Protein AF-A0AA51D9Q7-F1 (afdb_monomer)

pLDDT: mean 92.46, std 6.13, range [59.78, 98.44]

Foldseek 3Di:
DDKDKQAQPNQQDWFFFWQFKFWLKFALDDFQLDHDMFTDPQEIETEFEFEDVVLPGHGQDDPDGQTDRRVVRFDAPDVRGHHSRHIYTYDYDHDHHPLSPDQVSLLVRQQVVLVVSVVVRVVRSPDDPVPDPDDDDDDDDDDPPDDDDDDDDDDDPVRLVFWKWARARFQLGSHPTDTCVVVVVDDDDDDPSSVVSRRTHTRD

Radius of gyration: 17.86 Å; Cα contacts (8 Å, |Δi|>4): 381; chains: 1; bounding box: 38×41×56 Å

Nearest PDB structures (foldseek):
  4zoh-assembly1_A-2  TM=2.742E-01  e=6.465E+00  Sulfurisphaera tokodaii str. 7

Mean predicted aligned error: 4.22 Å

Structure (mmCIF, N/CA/C/O backbone):
data_AF-A0AA51D9Q7-F1
#
_entry.id   AF-A0AA51D9Q7-F1
#
loop_
_atom_site.group_PDB
_atom_site.id
_atom_site.type_symbol
_atom_site.label_atom_id
_atom_site.label_alt_id
_atom_site.label_comp_id
_atom_site.label_asym_id
_atom_site.label_entity_id
_atom_site.label_seq_id
_atom_site.pdbx_PDB_ins_code
_atom_site.Cartn_x
_atom_site.Cartn_y
_atom_site.Cartn_z
_atom_site.occupancy
_atom_site.B_iso_or_equiv
_atom_site.auth_seq_id
_atom_site.auth_comp_id
_atom_site.auth_asym_id
_atom_site.auth_atom_id
_atom_site.pdbx_PDB_model_num
ATOM 1 N N . MET A 1 1 ? 1.172 -4.541 -17.533 1.00 93.69 1 MET A N 1
ATOM 2 C CA . MET A 1 1 ? 1.004 -5.008 -16.142 1.00 93.69 1 MET A CA 1
ATOM 3 C C . MET A 1 1 ? 1.040 -6.527 -16.123 1.00 93.69 1 MET A C 1
ATOM 5 O O . MET A 1 1 ? 0.369 -7.142 -16.946 1.00 93.69 1 MET A O 1
ATOM 9 N N . LYS A 1 2 ? 1.820 -7.124 -15.223 1.00 96.88 2 LYS A N 1
ATOM 10 C CA . LYS A 1 2 ? 1.845 -8.565 -14.948 1.00 96.88 2 LYS A CA 1
ATOM 11 C C . LYS A 1 2 ? 1.493 -8.785 -13.479 1.00 96.88 2 LYS A C 1
ATOM 13 O O . LYS A 1 2 ? 2.057 -8.114 -12.626 1.00 96.88 2 LYS A O 1
ATOM 18 N N . ILE A 1 3 ? 0.606 -9.733 -13.194 1.00 97.75 3 ILE A N 1
ATOM 19 C CA . ILE A 1 3 ? 0.201 -10.070 -11.825 1.00 97.75 3 ILE A CA 1
ATOM 20 C C . ILE A 1 3 ? 0.846 -11.403 -11.438 1.00 97.75 3 ILE A C 1
ATOM 22 O O . ILE A 1 3 ? 0.768 -12.373 -12.195 1.00 97.75 3 ILE A O 1
ATOM 26 N N . ASN A 1 4 ? 1.497 -11.454 -10.279 1.00 97.19 4 ASN A N 1
ATOM 27 C CA . ASN A 1 4 ? 2.104 -12.657 -9.719 1.00 97.19 4 ASN A CA 1
ATOM 28 C C . ASN A 1 4 ? 1.629 -12.865 -8.274 1.00 97.19 4 ASN A C 1
ATOM 30 O O . ASN A 1 4 ? 1.312 -11.914 -7.565 1.00 97.19 4 ASN A O 1
ATOM 34 N N . ILE A 1 5 ? 1.639 -14.117 -7.819 1.00 97.50 5 ILE A N 1
ATOM 35 C CA . ILE A 1 5 ? 1.415 -14.473 -6.416 1.00 97.50 5 ILE A CA 1
ATOM 36 C C . ILE A 1 5 ? 2.732 -15.010 -5.865 1.00 97.50 5 ILE A C 1
ATOM 38 O O . ILE A 1 5 ? 3.232 -16.038 -6.331 1.00 97.50 5 ILE A O 1
ATOM 42 N N . ILE A 1 6 ? 3.303 -14.320 -4.881 1.00 97.38 6 ILE A N 1
ATOM 43 C CA . ILE A 1 6 ? 4.545 -14.734 -4.227 1.00 97.38 6 ILE A CA 1
ATOM 44 C C . ILE A 1 6 ? 4.179 -15.325 -2.869 1.00 97.38 6 ILE A C 1
ATOM 46 O O . ILE A 1 6 ? 3.783 -14.617 -1.946 1.00 97.38 6 ILE A O 1
ATOM 50 N N . ASN A 1 7 ? 4.311 -16.644 -2.752 1.00 97.50 7 ASN A N 1
ATOM 51 C CA . ASN A 1 7 ? 4.044 -17.344 -1.500 1.00 97.50 7 ASN A CA 1
ATOM 52 C C . ASN A 1 7 ? 5.120 -17.043 -0.437 1.00 97.50 7 ASN A C 1
ATOM 54 O O . ASN A 1 7 ? 6.274 -16.764 -0.795 1.00 97.50 7 ASN A O 1
ATOM 58 N N . PRO A 1 8 ? 4.792 -17.187 0.861 1.00 96.38 8 PRO A N 1
ATOM 59 C CA . PRO A 1 8 ? 5.759 -17.069 1.947 1.00 96.38 8 PRO A CA 1
ATOM 60 C C . PRO A 1 8 ? 7.034 -17.885 1.686 1.00 96.38 8 PRO A C 1
ATOM 62 O O . PRO A 1 8 ? 6.989 -19.042 1.260 1.00 96.38 8 PRO A O 1
ATOM 65 N N . GLY A 1 9 ? 8.196 -17.263 1.899 1.00 93.19 9 GLY A N 1
ATOM 66 C CA . GLY A 1 9 ? 9.509 -17.880 1.667 1.00 93.19 9 GLY A CA 1
ATOM 67 C C . GLY A 1 9 ? 9.923 -18.051 0.195 1.00 93.19 9 GLY A C 1
ATOM 68 O O . GLY A 1 9 ? 10.974 -18.636 -0.071 1.00 93.19 9 GLY A O 1
ATOM 69 N N . LYS A 1 10 ? 9.144 -17.559 -0.781 1.00 94.56 10 LYS A N 1
ATOM 70 C CA . LYS A 1 10 ? 9.482 -17.577 -2.223 1.00 94.56 10 LYS A CA 1
ATOM 71 C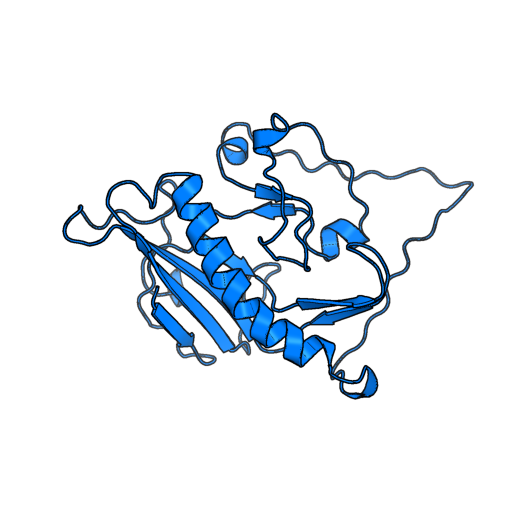 C . LYS A 1 10 ? 9.960 -16.219 -2.751 1.00 94.56 10 LYS A C 1
ATOM 73 O O . LYS A 1 10 ? 9.695 -15.852 -3.886 1.00 94.56 10 LYS A O 1
ATOM 78 N N . ASP A 1 11 ? 10.712 -15.491 -1.938 1.00 89.88 11 ASP A N 1
ATOM 79 C CA . ASP A 1 11 ? 11.197 -14.121 -2.182 1.00 89.88 11 ASP A CA 1
ATOM 80 C C . ASP A 1 11 ? 12.599 -14.022 -2.794 1.00 89.88 11 ASP A C 1
ATOM 82 O O . ASP A 1 11 ? 13.134 -12.933 -2.992 1.00 89.88 11 ASP A O 1
ATOM 86 N N . SER A 1 12 ? 13.209 -15.154 -3.136 1.00 94.44 12 SER A N 1
ATOM 87 C CA . SER A 1 12 ? 14.464 -15.189 -3.894 1.00 94.44 12 SER A CA 1
ATOM 88 C C . SER A 1 12 ? 14.229 -14.986 -5.399 1.00 94.44 12 SER A C 1
ATOM 90 O O . SER A 1 12 ? 14.880 -15.635 -6.217 1.00 94.44 12 SER A O 1
ATOM 92 N N . ILE A 1 13 ? 13.286 -14.114 -5.760 1.00 94.62 13 ILE A N 1
ATOM 93 C CA . ILE A 1 13 ? 12.943 -13.754 -7.138 1.00 94.62 13 ILE A CA 1
ATOM 94 C C . ILE A 1 13 ? 13.435 -12.345 -7.448 1.00 94.62 13 ILE A C 1
ATOM 96 O O . ILE A 1 13 ? 13.544 -11.518 -6.544 1.00 94.62 13 ILE A O 1
ATOM 100 N N . PHE A 1 14 ? 13.717 -12.082 -8.721 1.00 95.62 14 PHE A N 1
ATOM 101 C CA . PHE A 1 14 ? 13.990 -10.725 -9.176 1.00 95.62 14 PHE A CA 1
ATOM 102 C C . PHE A 1 14 ? 12.693 -9.912 -9.216 1.00 95.62 14 PHE A C 1
ATOM 104 O O . PHE A 1 14 ? 11.690 -10.383 -9.756 1.00 95.62 14 PHE A O 1
ATOM 111 N N . THR A 1 15 ? 12.744 -8.694 -8.694 1.00 95.75 15 THR A N 1
ATOM 112 C CA . THR A 1 15 ? 11.696 -7.680 -8.797 1.00 95.75 15 THR A CA 1
ATOM 113 C C . THR A 1 15 ? 12.289 -6.401 -9.371 1.00 95.75 15 THR A C 1
ATOM 115 O O . THR A 1 15 ? 13.440 -6.071 -9.082 1.00 95.75 15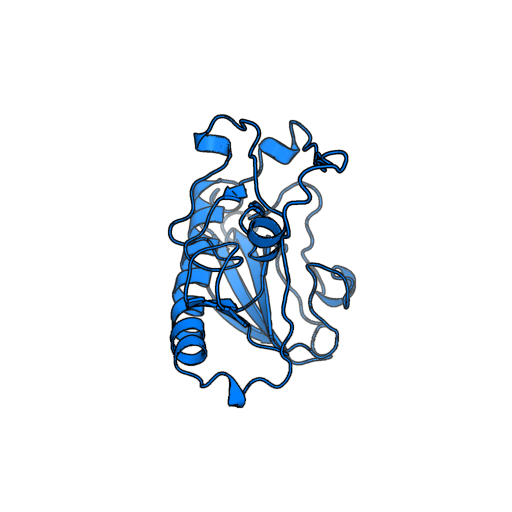 THR A O 1
ATOM 118 N N . ASN A 1 16 ? 11.501 -5.684 -10.176 1.00 95.62 16 ASN A N 1
ATOM 119 C CA . ASN A 1 16 ? 11.816 -4.296 -10.511 1.00 95.62 16 ASN A CA 1
ATOM 120 C C . ASN A 1 16 ? 11.750 -3.431 -9.245 1.00 95.62 16 ASN A C 1
ATOM 122 O O . ASN A 1 16 ? 11.323 -3.904 -8.185 1.00 95.62 16 ASN A O 1
ATOM 126 N N . ALA A 1 17 ? 12.156 -2.172 -9.359 1.00 93.62 17 ALA A N 1
ATOM 127 C CA . ALA A 1 17 ? 12.093 -1.244 -8.244 1.00 93.62 17 ALA A CA 1
ATOM 128 C C . ALA A 1 17 ? 10.685 -1.174 -7.644 1.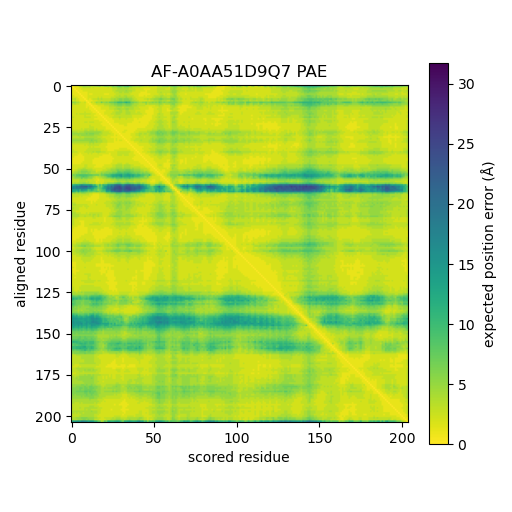00 93.62 17 ALA A C 1
ATOM 130 O O . ALA A 1 17 ? 9.674 -1.114 -8.354 1.00 93.62 17 ALA A O 1
ATOM 131 N N . ASN A 1 18 ? 10.650 -1.235 -6.316 1.00 92.94 18 ASN A N 1
ATOM 132 C CA . ASN A 1 18 ? 9.441 -1.162 -5.525 1.00 92.94 18 ASN A CA 1
ATOM 133 C C . ASN A 1 18 ? 8.828 0.233 -5.615 1.00 92.94 18 ASN A C 1
ATOM 135 O O . ASN A 1 18 ? 9.511 1.232 -5.398 1.00 92.94 18 ASN A O 1
ATOM 139 N N . LEU A 1 19 ? 7.530 0.262 -5.876 1.00 93.12 19 LEU A N 1
ATOM 140 C CA . LEU A 1 19 ? 6.706 1.457 -5.842 1.00 93.12 19 LEU A CA 1
ATOM 141 C C . LEU A 1 19 ? 5.977 1.565 -4.506 1.00 93.12 19 LEU A C 1
ATOM 143 O O . LEU A 1 19 ? 6.067 2.594 -3.850 1.00 93.12 19 LEU A O 1
ATOM 147 N N . ASP A 1 20 ? 5.310 0.489 -4.079 1.00 94.00 20 ASP A N 1
ATOM 148 C CA . ASP A 1 20 ? 4.468 0.520 -2.884 1.00 94.00 20 ASP A CA 1
ATOM 149 C C . ASP A 1 20 ? 4.213 -0.877 -2.291 1.00 94.00 20 ASP A C 1
ATOM 151 O O . ASP A 1 20 ? 4.245 -1.891 -2.998 1.00 94.00 20 ASP A O 1
ATOM 155 N N . PHE A 1 21 ? 3.933 -0.893 -0.985 1.00 95.44 21 PHE A N 1
ATOM 156 C CA . PHE A 1 21 ? 3.264 -1.980 -0.284 1.00 95.44 21 PHE A CA 1
ATOM 157 C C . PHE A 1 21 ? 1.993 -1.466 0.396 1.00 95.44 21 PHE A C 1
ATOM 159 O O . PHE A 1 21 ? 2.059 -0.659 1.326 1.00 95.44 21 PHE A O 1
ATOM 166 N N . SER A 1 22 ? 0.850 -2.038 0.033 1.00 95.88 22 SER A N 1
ATOM 167 C CA . SER A 1 22 ? -0.457 -1.608 0.536 1.00 95.88 22 SER A CA 1
ATOM 168 C C . SER A 1 22 ? -1.302 -2.775 1.063 1.00 95.88 22 SER A C 1
ATOM 170 O O . SER A 1 22 ? -1.126 -3.934 0.665 1.00 95.88 22 SER A O 1
ATOM 172 N N . PRO A 1 23 ? -2.220 -2.510 2.010 1.00 96.06 23 PRO A N 1
ATOM 173 C CA . PRO A 1 23 ? -3.166 -3.512 2.475 1.00 96.06 23 PRO A CA 1
ATOM 174 C C . PRO A 1 23 ? -4.307 -3.700 1.468 1.00 96.06 23 PRO A C 1
ATOM 176 O O . PRO A 1 23 ? -4.668 -2.790 0.726 1.00 96.06 23 PRO A O 1
ATOM 179 N N . VAL A 1 24 ? -4.975 -4.852 1.534 1.00 97.50 24 VAL A N 1
ATOM 180 C CA . VAL A 1 24 ? -6.311 -5.012 0.942 1.00 97.50 24 VAL A CA 1
ATOM 181 C C . VAL A 1 24 ? -7.346 -4.738 2.027 1.00 97.50 24 VAL A C 1
ATOM 183 O O . VAL A 1 24 ? -7.616 -5.594 2.872 1.00 97.50 24 VAL A O 1
ATOM 186 N N . ALA A 1 25 ? -7.904 -3.530 2.037 1.00 97.38 25 ALA A N 1
ATOM 187 C CA . ALA A 1 25 ? -8.865 -3.091 3.045 1.00 97.38 25 ALA A CA 1
ATOM 188 C C . ALA A 1 25 ? -10.016 -2.289 2.431 1.00 97.38 25 ALA A C 1
ATOM 190 O O . ALA A 1 25 ? -9.822 -1.612 1.428 1.00 97.38 25 ALA A O 1
ATOM 191 N N . VAL A 1 26 ? -11.205 -2.378 3.033 1.00 98.12 26 VAL A N 1
ATOM 192 C CA . VAL A 1 26 ? -12.447 -1.774 2.529 1.00 98.12 26 VAL A CA 1
ATOM 193 C C . VAL A 1 26 ? -13.331 -1.262 3.668 1.00 98.12 26 VAL A C 1
ATOM 195 O O . VAL A 1 26 ? -13.468 -1.918 4.708 1.00 98.12 26 VAL A O 1
ATOM 198 N N . LYS A 1 27 ? -13.974 -0.110 3.479 1.00 97.56 27 LYS A N 1
ATOM 199 C CA . LYS A 1 27 ? -15.029 0.407 4.352 1.00 97.56 27 LYS A CA 1
ATOM 200 C C . LYS A 1 27 ? -16.320 -0.365 4.117 1.00 97.56 27 LYS A C 1
ATOM 202 O O . LYS A 1 27 ? -16.882 -0.387 3.020 1.00 97.56 27 LYS A O 1
ATOM 207 N N . VAL A 1 28 ? -16.830 -0.958 5.190 1.00 97.00 28 VAL A N 1
ATOM 208 C CA . VAL A 1 28 ? -18.149 -1.607 5.219 1.00 97.00 28 VAL A CA 1
ATOM 209 C C . VAL A 1 28 ? -19.221 -0.618 5.660 1.00 97.00 28 VAL A C 1
ATOM 211 O O . VAL A 1 28 ? -20.337 -0.637 5.148 1.00 97.00 28 VAL A O 1
ATOM 214 N N . SER A 1 29 ? -18.869 0.281 6.578 1.00 96.12 29 SER A N 1
ATOM 215 C CA . SER A 1 29 ? -19.722 1.367 7.053 1.00 96.12 29 SER A CA 1
ATOM 216 C C . SER A 1 29 ? -18.881 2.600 7.389 1.00 96.12 29 SER A C 1
ATOM 218 O O . SER A 1 29 ? -17.698 2.485 7.718 1.00 96.12 29 SER A O 1
ATOM 220 N N . GLY A 1 30 ? -19.503 3.780 7.330 1.00 95.69 30 GLY A N 1
ATOM 221 C CA . GLY A 1 30 ? -18.829 5.056 7.580 1.00 95.69 30 GLY A CA 1
ATOM 222 C C . GLY A 1 30 ? -17.894 5.484 6.446 1.00 95.69 30 GLY A C 1
ATOM 223 O O . GLY A 1 30 ? -17.964 4.972 5.329 1.00 95.69 30 GLY A O 1
ATOM 224 N N . CYS A 1 31 ? -17.026 6.446 6.748 1.00 95.69 31 CYS A N 1
ATOM 225 C CA . CYS A 1 31 ? -15.998 6.965 5.848 1.00 95.69 31 CYS A CA 1
ATOM 226 C C . CYS A 1 31 ? -14.592 6.769 6.443 1.00 95.69 31 CYS A C 1
ATOM 228 O O . CYS A 1 31 ? -14.441 6.200 7.526 1.00 95.69 31 CYS A O 1
ATOM 230 N N . LEU A 1 32 ? -13.541 7.203 5.740 1.00 96.69 32 LEU A N 1
ATOM 231 C CA . LEU A 1 32 ? -12.179 7.119 6.275 1.00 96.69 32 LEU A CA 1
ATOM 232 C C . LEU A 1 32 ? -12.080 7.836 7.632 1.00 96.69 32 LEU A C 1
ATOM 234 O O . LEU A 1 32 ? -12.356 9.032 7.749 1.00 96.69 32 LEU A O 1
ATOM 238 N N . GLY A 1 33 ? -11.642 7.096 8.647 1.00 95.62 33 GLY A N 1
ATOM 239 C CA . GLY A 1 33 ? -11.499 7.554 10.025 1.00 95.62 33 GLY A CA 1
ATOM 240 C C . GLY A 1 33 ? -12.642 7.203 10.975 1.00 95.62 33 GLY A C 1
ATOM 241 O O . GLY A 1 33 ? -12.502 7.442 12.174 1.00 95.62 33 GLY A O 1
ATOM 242 N N . GLU A 1 34 ? -13.731 6.608 10.495 1.00 95.38 34 GLU A N 1
ATOM 243 C CA . GLU A 1 34 ? -14.860 6.191 11.335 1.00 95.38 34 GLU A CA 1
ATOM 244 C C . GLU A 1 34 ? -15.541 4.920 10.810 1.00 95.38 34 GLU A C 1
ATOM 246 O O . GLU A 1 34 ? -15.288 4.475 9.696 1.00 95.38 34 GLU A O 1
ATOM 251 N N . GLY A 1 35 ? -16.423 4.313 11.603 1.00 95.25 35 GLY A N 1
ATOM 252 C CA . GLY A 1 35 ? -17.159 3.115 11.191 1.00 95.25 35 GLY A CA 1
ATOM 253 C C . GLY A 1 35 ? -16.295 1.853 11.129 1.00 95.25 35 GLY A C 1
ATOM 254 O O . GLY A 1 35 ? -15.328 1.705 11.880 1.00 95.25 35 GLY A O 1
ATOM 255 N N . THR A 1 36 ? -16.666 0.919 10.253 1.00 95.81 36 THR A N 1
ATOM 256 C CA . THR A 1 36 ? -16.071 -0.423 10.192 1.00 95.81 36 THR A CA 1
ATOM 257 C C . THR A 1 36 ? -15.253 -0.611 8.920 1.00 95.81 36 THR A C 1
ATOM 259 O O . THR A 1 36 ? -15.749 -0.414 7.809 1.00 95.81 36 THR A O 1
ATOM 262 N N . THR A 1 37 ? -14.005 -1.045 9.091 1.00 97.00 37 THR A N 1
ATOM 263 C CA . THR A 1 37 ? -13.097 -1.438 8.007 1.00 97.00 37 THR A CA 1
ATOM 264 C C . THR A 1 37 ? -12.874 -2.946 8.071 1.00 97.00 37 THR A C 1
ATOM 266 O O . THR A 1 37 ? -12.478 -3.461 9.117 1.00 97.00 37 THR A O 1
ATOM 269 N N . HIS A 1 38 ? -13.091 -3.654 6.966 1.00 97.00 38 HIS A N 1
ATOM 270 C CA . HIS A 1 38 ? -12.594 -5.020 6.807 1.00 97.00 38 HIS A CA 1
ATOM 271 C C . HIS A 1 38 ? -11.221 -4.970 6.139 1.00 97.00 38 HIS A C 1
ATOM 273 O O . HIS A 1 38 ? -11.023 -4.213 5.193 1.00 97.00 38 HIS A O 1
ATOM 279 N N . ALA A 1 39 ? -10.279 -5.780 6.615 1.00 95.56 39 ALA A N 1
ATOM 280 C CA . ALA A 1 39 ? -8.949 -5.907 6.026 1.00 95.56 39 ALA A CA 1
ATOM 281 C C . ALA A 1 39 ? -8.607 -7.387 5.844 1.00 95.56 39 ALA A C 1
ATOM 283 O O . ALA A 1 39 ? -8.747 -8.181 6.780 1.00 95.56 39 ALA A O 1
ATOM 284 N N . ALA A 1 40 ? -8.164 -7.761 4.646 1.00 95.19 40 ALA A N 1
ATOM 285 C CA . ALA A 1 40 ? -7.712 -9.116 4.377 1.00 95.19 40 ALA A CA 1
ATOM 286 C C . ALA A 1 40 ? -6.389 -9.360 5.119 1.00 95.19 40 ALA A C 1
ATOM 288 O O . ALA A 1 40 ? -5.434 -8.601 4.984 1.00 95.19 40 ALA A O 1
ATOM 289 N N . SER A 1 41 ? -6.348 -10.411 5.938 1.00 92.88 41 SER A N 1
ATOM 290 C CA . SER A 1 41 ? -5.145 -10.817 6.674 1.00 92.88 41 SER A CA 1
ATOM 291 C C . SER A 1 41 ? -4.362 -11.872 5.891 1.00 92.88 41 SER A C 1
ATOM 293 O O . SER A 1 41 ? -4.966 -12.675 5.182 1.00 92.88 41 SER A O 1
ATOM 295 N N . GLY A 1 42 ? -3.035 -11.914 6.051 1.00 95.00 42 GLY A N 1
ATOM 296 C CA . GLY A 1 42 ? -2.177 -12.895 5.372 1.00 95.00 42 GLY A CA 1
ATOM 297 C C . GLY A 1 42 ? -1.891 -12.573 3.902 1.00 95.00 42 GLY A C 1
ATOM 298 O O . GLY A 1 42 ? -1.376 -13.428 3.179 1.00 95.00 42 GLY A O 1
ATOM 299 N N . ILE A 1 43 ? -2.246 -11.370 3.446 1.00 96.88 43 ILE A N 1
ATOM 300 C CA . ILE A 1 43 ? -1.995 -10.879 2.094 1.00 96.88 43 ILE A CA 1
ATOM 301 C C . ILE A 1 43 ? -1.532 -9.424 2.143 1.00 96.88 43 ILE A C 1
ATOM 303 O O . ILE A 1 43 ? -2.131 -8.601 2.831 1.00 96.88 43 ILE A O 1
ATOM 307 N N . THR A 1 44 ? -0.494 -9.113 1.374 1.00 97.69 44 THR A N 1
ATOM 308 C CA . THR A 1 44 ? -0.011 -7.745 1.160 1.00 97.69 44 THR A CA 1
ATOM 309 C C . THR A 1 44 ? 0.115 -7.488 -0.341 1.00 97.69 44 THR A C 1
ATOM 311 O O . THR A 1 44 ? 0.575 -8.352 -1.090 1.00 97.69 44 THR A O 1
ATOM 314 N N . VAL A 1 45 ? -0.304 -6.314 -0.802 1.00 98.06 45 VAL A N 1
ATOM 315 C CA . VAL A 1 45 ? -0.120 -5.880 -2.190 1.00 98.06 45 VAL A CA 1
ATOM 316 C C . VAL A 1 45 ? 1.290 -5.325 -2.350 1.00 98.06 45 VAL A C 1
ATOM 318 O O . VAL A 1 45 ? 1.787 -4.647 -1.458 1.00 98.06 45 VAL A O 1
ATOM 321 N N . MET A 1 46 ? 1.934 -5.612 -3.479 1.00 97.50 46 MET A N 1
ATOM 322 C CA . MET A 1 46 ? 3.219 -5.020 -3.853 1.00 97.50 46 MET A CA 1
ATOM 323 C C . MET A 1 46 ? 3.158 -4.513 -5.283 1.00 97.50 46 MET A C 1
ATOM 325 O O . MET A 1 46 ? 2.795 -5.270 -6.188 1.00 97.50 46 MET A O 1
ATOM 329 N N . LEU A 1 47 ? 3.566 -3.268 -5.495 1.00 97.00 47 LEU A N 1
ATOM 330 C CA . LEU A 1 47 ? 3.722 -2.688 -6.822 1.00 97.00 47 LEU A CA 1
ATOM 331 C C . LEU A 1 47 ? 5.208 -2.533 -7.124 1.00 97.00 47 LEU A C 1
ATOM 333 O O . LEU A 1 47 ? 5.967 -2.015 -6.309 1.00 97.00 47 LEU A O 1
ATOM 337 N N . THR A 1 48 ? 5.622 -2.951 -8.313 1.00 96.31 48 THR A N 1
ATOM 338 C CA . THR A 1 48 ? 6.968 -2.692 -8.836 1.00 96.31 48 THR A CA 1
ATOM 339 C C . THR A 1 48 ? 6.884 -2.185 -10.260 1.00 96.31 48 THR A C 1
ATOM 341 O O . THR A 1 48 ? 5.891 -2.434 -10.948 1.00 96.31 48 THR A O 1
ATOM 344 N N . GLY A 1 49 ? 7.936 -1.541 -10.758 1.00 95.19 49 GLY A N 1
ATOM 345 C CA . GLY A 1 49 ? 7.989 -1.300 -12.191 1.00 95.19 49 GLY A CA 1
ATOM 346 C C . GLY A 1 49 ? 9.254 -0.672 -12.746 1.00 95.19 49 GLY A C 1
ATOM 347 O O . GLY A 1 49 ? 10.124 -0.184 -12.028 1.00 95.19 49 GLY A O 1
ATOM 348 N N . ALA A 1 50 ? 9.339 -0.728 -14.071 1.00 95.31 50 ALA A N 1
ATOM 349 C CA . ALA A 1 50 ? 10.439 -0.211 -14.873 1.00 95.31 50 ALA A CA 1
ATOM 350 C C . ALA A 1 50 ? 9.958 0.132 -16.290 1.00 95.31 50 ALA A C 1
ATOM 352 O O . ALA A 1 50 ? 8.937 -0.377 -16.747 1.00 95.31 50 ALA A O 1
ATOM 353 N N . GLU A 1 51 ? 10.687 0.973 -17.014 1.00 94.38 51 GLU A N 1
ATOM 354 C CA . GLU A 1 51 ? 10.469 1.178 -18.448 1.00 94.38 51 GLU A CA 1
ATOM 355 C C . GLU A 1 51 ? 10.826 -0.093 -19.233 1.00 94.38 51 GLU A C 1
ATOM 357 O O . GLU A 1 51 ? 11.638 -0.919 -18.798 1.00 94.38 51 GLU A O 1
ATOM 362 N N . ALA A 1 52 ? 10.223 -0.273 -20.409 1.00 92.88 52 ALA A N 1
ATOM 363 C CA . ALA A 1 52 ? 10.577 -1.389 -21.278 1.00 92.88 52 ALA A CA 1
ATOM 364 C C . ALA A 1 52 ? 12.076 -1.355 -21.635 1.00 92.88 52 ALA A C 1
ATOM 366 O O . ALA A 1 52 ? 12.682 -0.296 -21.806 1.00 92.88 52 ALA A O 1
ATOM 367 N N . LYS A 1 53 ? 12.693 -2.536 -21.771 1.00 90.31 53 LYS A N 1
ATOM 368 C CA . LYS A 1 53 ? 14.141 -2.659 -22.027 1.00 90.31 53 LYS A CA 1
ATOM 369 C C . LYS A 1 53 ? 14.587 -1.986 -23.324 1.00 90.31 53 LYS A C 1
ATOM 371 O O . LYS A 1 53 ? 15.708 -1.497 -23.395 1.00 90.31 53 LYS A O 1
ATOM 376 N N . GLU A 1 54 ? 13.714 -1.952 -24.325 1.00 90.19 54 GLU A N 1
ATOM 377 C CA . GLU A 1 54 ? 13.946 -1.251 -25.592 1.00 90.19 54 GLU A CA 1
ATOM 378 C C . GLU A 1 54 ? 14.081 0.272 -25.429 1.00 90.19 54 GLU A C 1
ATOM 380 O O . GLU A 1 54 ? 14.742 0.906 -26.244 1.00 90.19 54 GLU A O 1
ATOM 385 N N . PHE A 1 55 ? 13.570 0.830 -24.328 1.00 85.69 55 PHE A N 1
ATOM 386 C CA . PHE A 1 55 ? 13.716 2.235 -23.933 1.00 85.69 55 PHE A CA 1
ATOM 387 C C . PHE A 1 55 ? 14.765 2.436 -22.822 1.00 85.69 55 PHE A C 1
ATOM 389 O O . PHE A 1 55 ? 14.761 3.440 -22.116 1.00 85.69 55 PHE A O 1
ATOM 396 N N . GLY A 1 56 ? 15.673 1.472 -22.629 1.00 84.38 56 GLY A N 1
ATOM 397 C CA . GLY A 1 56 ? 16.776 1.565 -21.664 1.00 84.38 56 GLY A CA 1
ATOM 398 C C . GLY A 1 56 ? 16.513 0.925 -20.298 1.00 84.38 56 GLY A C 1
ATOM 399 O O . GLY A 1 56 ? 17.447 0.804 -19.510 1.00 84.38 56 GLY A O 1
ATOM 400 N N . GLY A 1 57 ? 15.293 0.448 -20.018 1.00 89.56 57 GLY A N 1
ATOM 401 C CA . GLY A 1 57 ? 15.011 -0.336 -18.807 1.00 89.56 57 GLY A CA 1
ATOM 402 C C . GLY A 1 57 ? 15.097 0.450 -17.494 1.00 89.56 57 GLY A C 1
ATOM 403 O O . GLY A 1 57 ? 15.382 -0.142 -16.449 1.00 89.56 57 GLY A O 1
ATOM 404 N N . PHE A 1 58 ? 14.895 1.771 -17.547 1.00 91.06 58 PHE A N 1
ATOM 405 C CA . PHE A 1 58 ? 14.961 2.647 -16.378 1.00 91.06 58 PHE A CA 1
ATOM 406 C C . PHE A 1 58 ? 13.985 2.190 -15.295 1.00 91.06 58 PHE A C 1
ATOM 408 O O . PHE A 1 58 ? 12.799 2.007 -15.556 1.00 91.06 58 PHE A O 1
ATOM 415 N N . GLN A 1 59 ? 14.482 2.005 -14.077 1.00 92.81 59 GLN A N 1
ATOM 416 C CA . GLN A 1 59 ? 13.652 1.611 -12.945 1.00 92.81 59 GLN A CA 1
ATOM 417 C C . GLN A 1 59 ? 12.763 2.772 -12.494 1.00 92.81 59 GLN A C 1
ATOM 419 O O . GLN A 1 59 ? 13.169 3.938 -12.559 1.00 92.81 59 GLN A O 1
ATOM 424 N N . ALA A 1 60 ? 11.548 2.454 -12.049 1.00 87.25 60 ALA A N 1
ATOM 425 C CA . ALA A 1 60 ? 10.699 3.444 -11.407 1.00 87.25 60 ALA A CA 1
ATOM 426 C C . ALA A 1 60 ? 11.311 3.818 -10.044 1.00 87.25 60 ALA A C 1
ATOM 428 O O . ALA A 1 60 ? 11.788 2.944 -9.333 1.00 87.25 60 ALA A O 1
ATOM 429 N N . SER A 1 61 ? 11.331 5.107 -9.702 1.00 71.19 61 SER A N 1
ATOM 430 C CA . SER A 1 61 ? 12.048 5.674 -8.539 1.00 71.19 61 SER A CA 1
ATOM 431 C C . SER A 1 61 ? 13.579 5.754 -8.709 1.00 71.19 61 SER A C 1
ATOM 433 O O . SER A 1 61 ? 14.333 4.803 -8.532 1.00 71.19 61 SER A O 1
ATOM 435 N N . ASN A 1 62 ? 14.059 6.960 -9.037 1.00 59.78 62 ASN A N 1
ATOM 436 C CA . ASN A 1 62 ? 15.428 7.212 -9.514 1.00 59.78 62 ASN A CA 1
ATOM 437 C C . ASN A 1 62 ? 16.466 7.474 -8.394 1.00 59.78 62 ASN A C 1
ATOM 439 O O . ASN A 1 62 ? 17.655 7.619 -8.671 1.00 59.78 62 ASN A O 1
ATOM 443 N N . ILE A 1 63 ? 16.045 7.569 -7.124 1.00 62.34 63 ILE A N 1
ATOM 444 C CA . ILE A 1 63 ? 16.932 7.815 -5.972 1.00 62.34 63 ILE A CA 1
ATOM 445 C C . ILE A 1 63 ? 16.746 6.678 -4.961 1.00 62.34 63 ILE A C 1
ATOM 447 O O . ILE A 1 63 ? 15.832 6.716 -4.146 1.00 62.34 63 ILE A O 1
ATOM 451 N N . GLY A 1 64 ? 17.625 5.672 -5.010 1.00 62.56 64 GLY A N 1
ATOM 452 C CA . GLY A 1 64 ? 17.553 4.500 -4.124 1.00 62.56 64 GLY A CA 1
ATOM 453 C C . GLY A 1 64 ? 16.771 3.326 -4.715 1.00 62.56 64 GLY A C 1
ATOM 454 O O . GLY A 1 64 ? 15.976 2.705 -4.013 1.00 62.56 64 GLY A O 1
ATOM 455 N N . SER A 1 65 ? 16.998 3.044 -6.001 1.00 73.12 65 SER A N 1
ATOM 456 C CA . SER A 1 65 ? 16.362 1.940 -6.718 1.00 73.12 65 SER A CA 1
ATOM 457 C C . SER A 1 65 ? 16.543 0.607 -5.973 1.00 73.12 65 SER A C 1
ATOM 459 O O . SER A 1 65 ? 17.603 0.323 -5.408 1.00 73.12 65 SER A O 1
ATOM 461 N N . SER A 1 66 ? 15.459 -0.163 -5.904 1.00 89.06 66 SER A N 1
ATOM 462 C CA . SER A 1 66 ? 15.330 -1.391 -5.104 1.00 89.06 66 SER A CA 1
ATOM 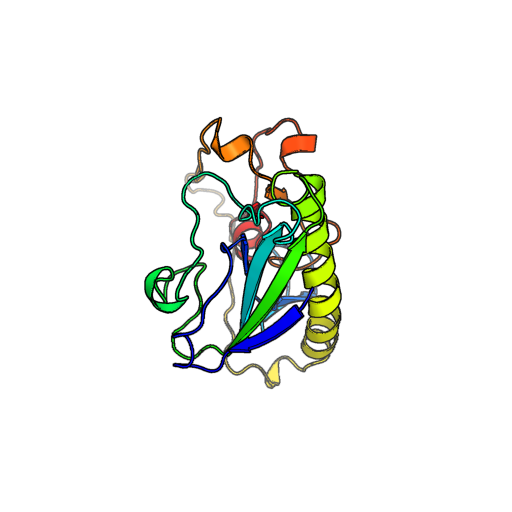463 C C . SER A 1 66 ? 15.153 -2.640 -5.969 1.00 89.06 66 SER A C 1
ATOM 465 O O . SER A 1 66 ? 14.687 -3.679 -5.494 1.00 89.06 66 SER A O 1
ATOM 467 N N . GLU A 1 67 ? 15.508 -2.544 -7.250 1.00 93.00 67 GLU A N 1
ATOM 468 C CA . GLU A 1 67 ? 15.499 -3.673 -8.163 1.00 93.00 67 GLU A CA 1
ATOM 469 C C . GLU A 1 67 ? 16.566 -4.693 -7.777 1.00 93.00 67 GLU A C 1
ATOM 471 O O . GLU A 1 67 ? 17.694 -4.363 -7.411 1.00 93.00 67 GLU A O 1
ATOM 476 N N . GLY A 1 68 ? 16.216 -5.966 -7.888 1.00 94.12 68 GLY A N 1
ATOM 477 C CA . GLY A 1 68 ? 17.079 -7.039 -7.426 1.00 94.12 68 GLY A CA 1
ATOM 478 C C . GLY A 1 68 ? 16.275 -8.162 -6.814 1.00 94.12 68 GLY A C 1
ATOM 479 O O . GLY A 1 68 ? 15.101 -8.356 -7.123 1.00 94.12 68 GL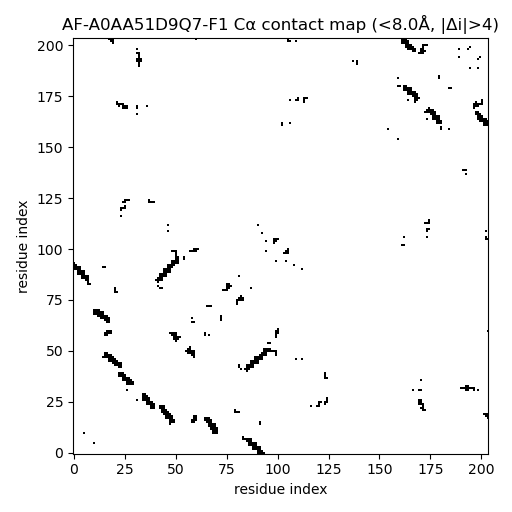Y A O 1
ATOM 480 N N . LYS A 1 69 ? 16.918 -8.961 -5.963 1.00 95.94 69 LYS A N 1
ATOM 481 C CA . LYS A 1 69 ? 16.210 -10.030 -5.259 1.00 95.94 69 LYS A CA 1
ATOM 482 C C . LYS A 1 69 ? 15.370 -9.419 -4.150 1.00 95.94 69 LYS A C 1
ATOM 484 O O . LYS A 1 69 ? 15.925 -8.801 -3.248 1.00 95.94 69 LYS A O 1
ATOM 489 N N . LEU A 1 70 ? 14.064 -9.671 -4.163 1.00 95.12 70 LEU A N 1
ATOM 490 C CA . LEU A 1 70 ? 13.121 -9.083 -3.206 1.00 95.12 70 LEU A CA 1
ATOM 491 C C . LEU A 1 70 ? 13.585 -9.217 -1.743 1.00 95.12 70 LEU A C 1
ATOM 493 O O . LEU A 1 70 ? 13.563 -8.251 -0.983 1.00 95.12 70 LEU A O 1
ATOM 497 N N . LYS A 1 71 ? 14.071 -10.402 -1.360 1.00 94.44 71 LYS A N 1
ATOM 498 C CA . LYS A 1 71 ? 14.575 -10.671 -0.002 1.00 94.44 71 LYS A CA 1
ATOM 499 C C . LYS A 1 71 ? 15.770 -9.818 0.440 1.00 94.44 71 LYS A C 1
ATOM 501 O O . LYS A 1 71 ? 15.993 -9.689 1.639 1.00 94.44 71 LYS A O 1
ATOM 506 N N . ASP A 1 72 ? 16.552 -9.300 -0.505 1.00 94.06 72 ASP A N 1
ATOM 507 C CA . ASP A 1 72 ? 17.765 -8.533 -0.220 1.00 94.06 72 ASP A CA 1
ATOM 508 C C . ASP A 1 72 ? 17.426 -7.040 -0.023 1.00 94.06 72 ASP A C 1
ATOM 510 O O . ASP A 1 72 ? 18.190 -6.315 0.612 1.00 94.06 72 ASP A O 1
ATOM 514 N N . HIS A 1 73 ? 16.259 -6.593 -0.509 1.00 91.81 73 HIS A N 1
ATOM 515 C CA . HIS A 1 73 ? 15.831 -5.189 -0.483 1.00 91.81 73 HIS A CA 1
ATOM 516 C C . HIS A 1 73 ? 14.663 -4.897 0.469 1.00 91.81 73 HIS A C 1
ATOM 518 O O . HIS A 1 73 ? 14.449 -3.739 0.823 1.00 91.81 73 HIS A O 1
ATOM 524 N N . VAL A 1 74 ? 13.921 -5.913 0.928 1.00 91.38 74 VAL A N 1
ATOM 525 C CA . VAL A 1 74 ? 12.744 -5.721 1.791 1.00 91.38 74 VAL A CA 1
ATOM 526 C C . VAL A 1 74 ? 12.945 -6.342 3.167 1.00 91.38 74 VAL A C 1
ATOM 528 O O . VAL A 1 74 ? 13.054 -7.558 3.327 1.00 91.38 74 VAL A O 1
ATOM 531 N N . VAL A 1 75 ? 12.905 -5.494 4.197 1.00 93.12 75 VAL A N 1
ATOM 532 C CA . VAL A 1 75 ? 12.872 -5.931 5.597 1.00 93.12 75 VAL A CA 1
ATOM 533 C C . VAL A 1 75 ? 11.425 -6.190 6.011 1.00 93.12 75 VAL A C 1
ATOM 535 O O . VAL A 1 75 ? 10.634 -5.261 6.167 1.00 93.12 75 VAL A O 1
ATOM 538 N N . ARG A 1 76 ? 11.081 -7.461 6.215 1.00 93.81 76 ARG A N 1
ATOM 539 C CA . ARG A 1 76 ? 9.732 -7.902 6.608 1.00 93.81 76 ARG A CA 1
ATOM 540 C C . ARG A 1 76 ? 9.369 -7.621 8.066 1.00 93.81 76 ARG A C 1
ATOM 542 O O . ARG A 1 76 ? 10.243 -7.365 8.899 1.00 93.81 76 ARG A O 1
ATOM 549 N N . ASN A 1 77 ? 8.083 -7.794 8.380 1.00 95.25 77 ASN A N 1
ATOM 550 C CA . ASN A 1 77 ? 7.501 -7.657 9.720 1.00 95.25 77 ASN A CA 1
ATOM 551 C C . ASN A 1 77 ? 7.744 -6.256 10.318 1.00 95.25 77 ASN A C 1
ATOM 553 O O . ASN A 1 77 ? 8.086 -6.103 11.499 1.00 95.25 77 ASN A O 1
ATOM 557 N N . LYS A 1 78 ? 7.646 -5.219 9.480 1.00 94.50 78 LYS A N 1
ATOM 558 C CA . LYS A 1 78 ? 7.688 -3.808 9.877 1.00 94.50 78 LYS A CA 1
ATOM 559 C C . LYS A 1 78 ? 6.394 -3.137 9.436 1.00 94.50 78 LYS A C 1
ATOM 561 O O . LYS A 1 78 ? 5.715 -3.599 8.531 1.00 94.50 78 LYS A O 1
ATOM 566 N N . PHE A 1 79 ? 6.049 -2.023 10.077 1.00 88.31 79 PHE A N 1
ATOM 567 C CA . PHE A 1 79 ? 4.928 -1.216 9.604 1.00 88.31 79 PHE A CA 1
ATOM 568 C C . PHE A 1 79 ? 5.202 -0.749 8.170 1.00 88.31 79 PHE A C 1
ATOM 570 O O . PHE A 1 79 ? 6.243 -0.144 7.922 1.00 88.31 79 PHE A O 1
ATOM 577 N N . GLY A 1 80 ? 4.273 -1.041 7.257 1.00 87.56 80 GLY A N 1
ATOM 578 C CA . GLY A 1 80 ? 4.415 -0.733 5.833 1.00 87.56 80 GLY A CA 1
ATOM 579 C C . GLY A 1 80 ? 5.218 -1.760 5.029 1.00 87.56 80 GLY A C 1
ATOM 580 O O . GLY A 1 80 ? 5.531 -1.489 3.878 1.00 87.56 80 GLY A O 1
ATOM 581 N N . THR A 1 81 ? 5.569 -2.920 5.596 1.00 93.94 81 THR A N 1
ATOM 582 C CA . THR A 1 81 ? 6.155 -4.034 4.834 1.00 93.94 81 THR A CA 1
ATOM 583 C C . THR A 1 81 ? 5.399 -5.337 5.099 1.00 93.94 81 THR A C 1
ATOM 585 O O . THR A 1 81 ? 4.779 -5.466 6.157 1.00 93.94 81 THR A O 1
ATOM 588 N N . PRO A 1 82 ? 5.446 -6.315 4.173 1.00 95.62 82 PRO A N 1
ATOM 589 C CA . PRO A 1 82 ? 4.752 -7.585 4.356 1.00 95.62 82 PRO A CA 1
ATOM 590 C C . PRO A 1 82 ? 5.223 -8.333 5.608 1.00 95.62 82 PRO A C 1
ATOM 592 O O . PRO A 1 82 ? 6.428 -8.364 5.920 1.00 95.62 82 PRO A O 1
ATOM 595 N N . ASP A 1 83 ? 4.298 -9.022 6.273 1.00 96.00 83 ASP A N 1
ATOM 596 C CA . ASP A 1 83 ? 4.663 -10.013 7.278 1.00 96.00 83 ASP A CA 1
ATOM 597 C C . ASP A 1 83 ? 5.333 -11.219 6.605 1.00 96.00 83 ASP A C 1
ATOM 599 O O . ASP A 1 83 ? 5.126 -11.545 5.436 1.00 96.00 83 ASP A O 1
ATOM 603 N N . SER A 1 84 ? 6.183 -11.919 7.351 1.00 95.56 84 SER A N 1
ATOM 604 C CA . SER A 1 84 ? 6.885 -13.111 6.846 1.00 95.56 84 SER A CA 1
ATOM 605 C C . SER A 1 84 ? 5.959 -14.268 6.46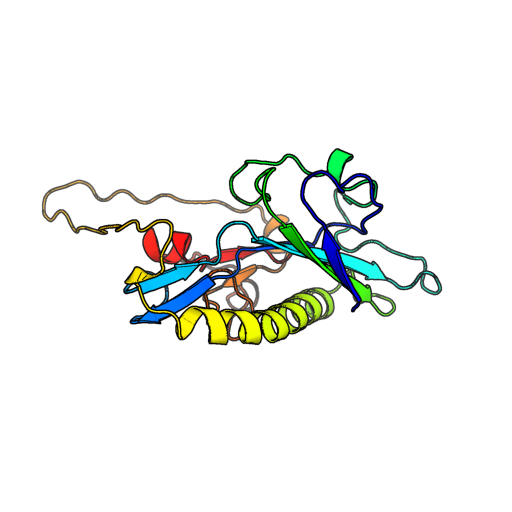3 1.00 95.56 84 SER A C 1
ATOM 607 O O . SER A 1 84 ? 6.363 -15.129 5.680 1.00 95.56 84 SER A O 1
ATOM 609 N N . SER A 1 85 ? 4.733 -14.268 6.986 1.00 96.06 85 SER A N 1
ATOM 610 C CA . SER A 1 85 ? 3.667 -15.211 6.652 1.00 96.06 85 SER A CA 1
ATOM 611 C C . SER A 1 85 ? 2.755 -14.748 5.516 1.00 96.06 85 SER A C 1
ATOM 613 O O . SER A 1 85 ? 1.890 -15.524 5.116 1.00 96.06 85 SER A O 1
ATOM 615 N N . ASP A 1 86 ? 2.909 -13.521 5.012 1.00 97.19 86 ASP A N 1
ATOM 616 C CA . ASP A 1 86 ? 2.005 -12.984 3.997 1.00 97.19 86 ASP A CA 1
ATOM 617 C C . ASP A 1 86 ? 2.273 -13.572 2.613 1.00 97.19 86 ASP A C 1
ATOM 619 O O . ASP A 1 86 ? 3.417 -13.733 2.171 1.00 97.19 86 ASP A O 1
ATOM 623 N N . ILE A 1 87 ? 1.185 -13.823 1.891 1.00 97.94 87 ILE A N 1
ATOM 624 C CA . ILE A 1 87 ? 1.204 -13.919 0.437 1.00 97.94 87 ILE A CA 1
ATOM 625 C C . ILE A 1 87 ? 1.354 -12.502 -0.117 1.00 97.94 87 ILE A C 1
ATOM 627 O O . ILE A 1 87 ? 0.619 -11.597 0.273 1.00 97.94 87 ILE A O 1
ATOM 631 N N . ILE A 1 88 ? 2.270 -12.299 -1.061 1.00 98.25 88 ILE A N 1
ATOM 632 C CA . ILE A 1 88 ? 2.384 -11.015 -1.756 1.00 98.25 88 ILE A CA 1
ATOM 633 C C . ILE A 1 88 ? 1.632 -11.099 -3.085 1.00 98.25 88 ILE A C 1
ATOM 635 O O . ILE A 1 88 ? 1.993 -11.897 -3.958 1.00 98.25 88 ILE A O 1
ATOM 639 N N . LEU A 1 89 ? 0.599 -10.267 -3.238 1.00 98.31 89 LEU A N 1
ATOM 640 C CA . LEU A 1 89 ? -0.074 -10.019 -4.511 1.00 98.31 89 LEU A CA 1
ATOM 641 C C . LEU A 1 89 ? 0.715 -8.950 -5.267 1.00 98.31 89 LEU A C 1
ATOM 643 O O . LEU A 1 89 ? 0.658 -7.765 -4.948 1.00 98.31 89 LEU A O 1
ATOM 647 N N . HIS A 1 90 ? 1.508 -9.396 -6.232 1.00 98.31 90 HIS A N 1
ATOM 648 C CA . HIS A 1 90 ? 2.518 -8.578 -6.886 1.00 98.31 90 HIS A CA 1
ATOM 649 C C . HIS A 1 90 ? 2.049 -8.092 -8.255 1.00 98.31 90 HIS A C 1
ATOM 651 O O . HIS A 1 90 ? 1.849 -8.899 -9.163 1.00 98.31 90 HIS A O 1
ATOM 657 N N . PHE A 1 91 ? 1.955 -6.776 -8.418 1.00 98.44 91 PHE A N 1
ATOM 658 C CA . PHE A 1 91 ? 1.734 -6.102 -9.691 1.00 98.44 91 PHE A CA 1
ATOM 659 C C . PHE A 1 91 ? 3.057 -5.547 -10.216 1.00 98.44 91 PHE A C 1
ATOM 661 O O . PHE A 1 91 ? 3.653 -4.652 -9.623 1.00 98.44 91 PHE A O 1
ATOM 668 N N . ASP A 1 92 ? 3.510 -6.078 -11.346 1.00 97.69 92 ASP A N 1
ATOM 669 C CA . ASP A 1 92 ? 4.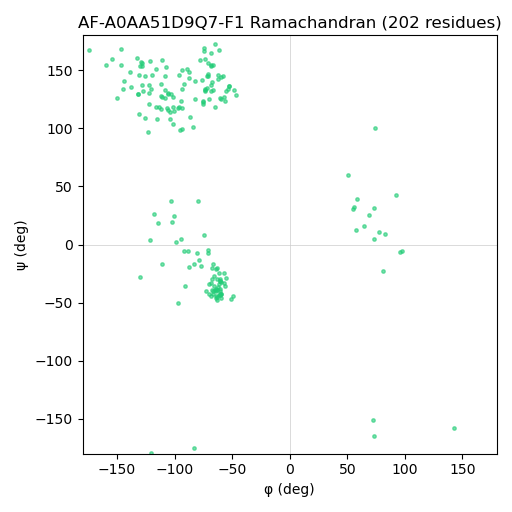725 -5.635 -12.021 1.00 97.69 92 ASP A CA 1
ATOM 670 C C . ASP A 1 92 ? 4.376 -4.835 -13.282 1.00 97.69 92 ASP A C 1
ATOM 672 O O . ASP A 1 92 ? 3.740 -5.337 -14.223 1.00 97.69 92 ASP A O 1
ATOM 676 N N . PHE A 1 93 ? 4.767 -3.566 -13.297 1.00 97.25 93 PHE A N 1
ATOM 677 C CA . PHE A 1 93 ? 4.467 -2.623 -14.364 1.00 97.25 93 PHE A CA 1
ATOM 678 C C . PHE A 1 93 ? 5.670 -2.429 -15.281 1.00 97.25 93 PHE A C 1
ATOM 680 O O . PHE A 1 93 ? 6.765 -2.085 -14.849 1.00 97.25 93 PHE A O 1
ATOM 687 N N . ILE A 1 94 ? 5.428 -2.614 -16.579 1.00 96.81 94 ILE A N 1
ATOM 688 C CA . ILE A 1 94 ? 6.352 -2.196 -17.628 1.00 96.81 94 ILE A CA 1
ATOM 689 C C . ILE A 1 94 ? 5.784 -0.927 -18.250 1.00 96.81 94 ILE A C 1
ATOM 691 O O . ILE A 1 94 ? 4.697 -0.961 -18.832 1.00 96.81 94 ILE A O 1
ATOM 695 N N . PHE A 1 95 ? 6.498 0.177 -18.073 1.00 94.75 95 PHE A N 1
ATOM 696 C CA . PHE A 1 95 ? 6.124 1.502 -18.546 1.00 94.75 95 PHE A CA 1
ATOM 697 C C . PHE A 1 95 ? 6.653 1.757 -19.963 1.00 94.75 95 PHE A C 1
ATOM 699 O O . PHE A 1 95 ? 7.705 1.246 -20.356 1.00 94.75 95 PHE A O 1
ATOM 706 N N . ASN A 1 96 ? 5.938 2.595 -20.713 1.00 92.75 96 ASN A N 1
ATOM 707 C CA . ASN A 1 96 ? 6.465 3.185 -21.943 1.00 92.75 96 ASN A CA 1
ATOM 708 C C . ASN A 1 96 ? 7.599 4.172 -21.618 1.00 92.75 96 ASN A C 1
ATOM 710 O O . ASN A 1 96 ? 7.734 4.607 -20.471 1.00 92.75 96 ASN A O 1
ATOM 714 N N . GLU A 1 97 ? 8.385 4.548 -22.630 1.00 93.62 97 GLU A N 1
ATOM 715 C CA . GLU A 1 97 ? 9.496 5.498 -22.490 1.00 93.62 97 GLU A CA 1
ATOM 716 C C . GLU A 1 97 ? 9.092 6.743 -21.683 1.00 93.62 97 GLU A C 1
ATOM 718 O O . GLU A 1 97 ? 8.054 7.366 -21.929 1.00 93.62 97 GLU A O 1
ATOM 723 N N . GLY A 1 98 ? 9.889 7.072 -20.667 1.00 90.19 98 GLY A N 1
ATOM 724 C CA . GLY A 1 98 ? 9.678 8.214 -19.773 1.00 90.19 98 GLY A CA 1
ATOM 725 C C . GLY A 1 98 ? 8.660 8.002 -18.647 1.00 90.19 98 GLY A C 1
ATOM 726 O O . GLY A 1 98 ? 8.747 8.682 -17.625 1.00 90.19 98 GLY A O 1
ATOM 727 N N . HIS A 1 99 ? 7.718 7.063 -18.772 1.00 92.00 99 HIS A N 1
ATOM 728 C CA . HIS A 1 99 ? 6.549 7.020 -17.884 1.00 92.00 99 HIS A CA 1
ATOM 729 C C . HIS A 1 99 ? 6.845 6.446 -16.491 1.00 92.00 99 HIS A C 1
ATOM 731 O O . HIS A 1 99 ? 6.117 6.745 -15.547 1.00 92.00 99 HIS A O 1
ATOM 737 N N . ALA A 1 100 ? 7.947 5.709 -16.311 1.00 89.81 100 ALA A N 1
ATOM 738 C CA . ALA A 1 100 ? 8.388 5.275 -14.978 1.00 89.81 100 ALA A CA 1
ATOM 739 C C . ALA A 1 100 ? 8.943 6.431 -14.119 1.00 89.81 100 ALA A C 1
ATOM 741 O O . ALA A 1 100 ? 9.270 6.239 -12.949 1.00 89.81 100 ALA A O 1
ATOM 742 N N . ARG A 1 101 ? 9.097 7.627 -14.705 1.00 87.19 101 ARG A N 1
ATOM 743 C CA . ARG A 1 101 ? 9.696 8.816 -14.077 1.00 87.19 101 ARG A CA 1
ATOM 744 C C . ARG A 1 101 ? 8.747 10.014 -14.034 1.00 87.19 101 ARG A C 1
ATOM 746 O O . ARG A 1 101 ? 9.143 11.096 -13.612 1.00 87.19 101 ARG A O 1
ATOM 753 N N . THR A 1 102 ? 7.508 9.827 -14.478 1.00 90.00 102 THR A N 1
ATOM 754 C CA . THR A 1 102 ? 6.465 10.857 -14.490 1.00 90.00 102 THR A CA 1
ATOM 755 C C . THR A 1 102 ? 5.411 10.560 -13.442 1.00 90.00 102 THR A C 1
ATOM 757 O O . THR A 1 102 ? 5.038 9.401 -13.256 1.00 90.00 102 THR A O 1
ATOM 760 N N . ARG A 1 103 ? 4.869 11.616 -12.836 1.00 89.00 103 ARG A N 1
ATOM 761 C CA . ARG A 1 103 ? 3.730 11.553 -11.916 1.00 89.00 103 ARG A CA 1
ATOM 762 C C . ARG A 1 103 ? 2.564 10.767 -12.524 1.00 89.00 103 ARG A C 1
ATOM 764 O O . ARG A 1 103 ? 2.022 9.871 -11.887 1.00 89.00 103 ARG A O 1
ATOM 771 N N . GLU A 1 104 ? 2.222 11.065 -13.771 1.00 92.12 104 GLU A N 1
ATOM 772 C CA . GLU A 1 104 ? 1.089 10.484 -14.492 1.00 92.12 104 GLU A CA 1
ATOM 773 C C . GLU A 1 104 ? 1.242 8.969 -14.653 1.00 92.12 104 GLU A C 1
ATOM 775 O O . GLU A 1 104 ? 0.295 8.222 -14.415 1.00 92.12 104 GLU A O 1
ATOM 780 N N . GLY A 1 105 ? 2.444 8.505 -15.004 1.00 93.75 105 GLY A N 1
ATOM 781 C CA . GLY A 1 105 ? 2.733 7.078 -15.117 1.00 93.75 105 GLY A CA 1
ATOM 782 C C . GLY A 1 105 ? 2.622 6.346 -13.778 1.00 93.75 105 GLY A C 1
ATOM 783 O O . GLY A 1 105 ? 1.963 5.308 -13.709 1.00 93.75 105 GLY A O 1
ATOM 784 N N . ILE A 1 106 ? 3.192 6.902 -12.703 1.00 93.25 106 ILE A N 1
ATOM 785 C CA . ILE A 1 106 ? 3.127 6.292 -11.363 1.00 93.25 106 ILE A CA 1
ATOM 786 C C . ILE A 1 106 ? 1.686 6.223 -10.844 1.00 93.25 106 ILE A C 1
ATOM 788 O O . ILE A 1 106 ? 1.263 5.168 -10.359 1.00 93.25 106 ILE A O 1
ATOM 792 N N . ILE A 1 107 ? 0.910 7.300 -11.010 1.00 94.81 107 ILE A N 1
ATOM 793 C CA . ILE A 1 107 ? -0.518 7.322 -10.663 1.00 94.81 107 ILE A CA 1
ATOM 794 C C . ILE A 1 107 ? -1.278 6.269 -11.468 1.00 94.81 107 ILE A C 1
ATOM 796 O O . ILE A 1 107 ? -2.052 5.510 -10.892 1.00 94.81 107 ILE A O 1
ATOM 800 N N . ALA A 1 108 ? -1.046 6.181 -12.781 1.00 95.88 108 ALA A N 1
ATOM 801 C CA . ALA A 1 108 ? -1.737 5.217 -13.632 1.00 95.88 108 ALA A CA 1
ATOM 802 C C . ALA A 1 108 ? -1.466 3.763 -13.207 1.00 95.88 108 ALA A C 1
ATOM 804 O O . ALA A 1 108 ? -2.384 2.945 -13.219 1.00 95.88 108 ALA A O 1
ATOM 805 N N . ALA A 1 109 ? -0.238 3.441 -12.786 1.00 96.75 109 ALA A N 1
ATOM 806 C CA . ALA A 1 109 ? 0.083 2.120 -12.245 1.00 96.75 109 ALA A CA 1
ATOM 807 C C . ALA A 1 109 ? -0.686 1.822 -10.949 1.00 96.75 109 ALA A C 1
ATOM 809 O O . ALA A 1 109 ? -1.270 0.747 -10.817 1.00 96.75 109 ALA A O 1
ATOM 810 N N . HIS A 1 110 ? -0.744 2.782 -10.022 1.00 97.44 110 HIS A N 1
ATOM 811 C CA . HIS A 1 110 ? -1.478 2.607 -8.766 1.00 97.44 110 HIS A CA 1
ATOM 812 C C . HIS A 1 110 ? -2.982 2.504 -8.993 1.00 97.44 110 HIS A C 1
ATOM 814 O O . HIS A 1 110 ? -3.613 1.624 -8.421 1.00 97.44 110 HIS A O 1
ATOM 820 N N . MET A 1 111 ? -3.553 3.332 -9.869 1.00 97.06 111 MET A N 1
ATOM 821 C CA . MET A 1 111 ? -4.969 3.248 -10.234 1.00 97.06 111 MET A CA 1
ATOM 822 C C . MET A 1 111 ? -5.313 1.896 -10.864 1.00 97.06 111 MET A C 1
ATOM 824 O O . MET A 1 111 ? -6.309 1.297 -10.478 1.00 97.06 111 MET A O 1
ATOM 828 N N . ALA A 1 112 ? -4.476 1.382 -11.771 1.00 97.69 112 ALA A N 1
ATOM 829 C CA . ALA A 1 112 ? -4.701 0.081 -12.401 1.00 97.69 112 ALA A CA 1
ATOM 830 C C . ALA A 1 112 ? -4.623 -1.087 -11.400 1.00 97.69 112 ALA A C 1
ATOM 832 O O . ALA A 1 112 ? -5.402 -2.036 -11.494 1.00 97.69 112 ALA A O 1
ATOM 833 N N . ALA A 1 113 ? -3.694 -1.035 -10.439 1.00 98.00 113 ALA A N 1
ATOM 834 C CA . ALA A 1 113 ? -3.628 -2.032 -9.371 1.00 98.00 113 ALA A CA 1
ATOM 835 C C . ALA A 1 113 ? -4.835 -1.923 -8.427 1.00 98.00 113 ALA A C 1
ATOM 837 O O . ALA A 1 113 ? -5.436 -2.935 -8.074 1.00 98.00 113 ALA A O 1
ATOM 838 N N . ASP A 1 114 ? -5.210 -0.704 -8.042 1.00 98.00 114 ASP A N 1
ATOM 839 C CA . ASP A 1 114 ? -6.301 -0.442 -7.104 1.00 98.00 114 ASP A CA 1
ATOM 840 C C . ASP A 1 114 ? -7.677 -0.798 -7.692 1.00 98.00 114 ASP A C 1
ATOM 842 O O . ASP A 1 114 ? -8.523 -1.323 -6.974 1.00 98.00 114 ASP A O 1
ATOM 846 N N . GLU A 1 115 ? -7.869 -0.630 -9.006 1.00 97.88 115 GLU A N 1
ATOM 847 C CA . GLU A 1 115 ? -9.046 -1.120 -9.740 1.00 97.88 115 GLU A CA 1
ATOM 848 C C . GLU A 1 115 ? -9.173 -2.645 -9.655 1.00 97.88 115 GLU A C 1
ATOM 850 O O . GLU A 1 115 ? -10.251 -3.158 -9.373 1.00 97.88 115 GLU A O 1
ATOM 855 N N . PHE A 1 116 ? -8.069 -3.382 -9.802 1.00 97.62 116 PHE A N 1
ATOM 856 C CA . PHE A 1 116 ? -8.080 -4.835 -9.607 1.00 97.62 116 PHE A CA 1
ATOM 857 C C . PHE A 1 116 ? -8.356 -5.217 -8.145 1.00 97.62 116 PHE A C 1
ATOM 859 O O . PHE A 1 116 ? -9.064 -6.183 -7.856 1.00 97.62 116 PHE A O 1
ATOM 866 N N . ILE A 1 117 ? -7.776 -4.482 -7.194 1.00 97.88 117 ILE A N 1
ATOM 867 C CA . ILE A 1 117 ? -7.965 -4.734 -5.760 1.00 97.88 117 ILE A CA 1
ATOM 868 C C . ILE A 1 117 ? -9.421 -4.482 -5.348 1.00 97.88 117 ILE A C 1
ATOM 870 O O . ILE A 1 117 ? -9.905 -5.140 -4.423 1.00 97.88 117 ILE A O 1
ATOM 874 N N . GLU A 1 118 ? -10.145 -3.608 -6.049 1.00 97.81 118 GLU A N 1
ATOM 875 C CA . GLU A 1 118 ? -11.560 -3.329 -5.797 1.00 97.81 118 GLU A CA 1
ATOM 876 C C . GLU A 1 118 ? -12.455 -4.573 -5.942 1.00 97.81 118 GLU A C 1
ATOM 878 O O . GLU A 1 118 ? -13.398 -4.754 -5.166 1.00 97.81 118 GLU A O 1
ATOM 883 N N . ASP A 1 119 ? -12.113 -5.502 -6.838 1.00 96.69 119 ASP A N 1
ATOM 884 C CA . ASP A 1 119 ? -12.814 -6.788 -6.955 1.00 96.69 119 ASP A CA 1
ATOM 885 C C . ASP A 1 119 ? -12.647 -7.636 -5.680 1.00 96.69 119 ASP A C 1
ATOM 887 O O . ASP A 1 119 ? -13.594 -8.259 -5.180 1.00 96.69 119 ASP A O 1
ATOM 891 N N . ILE A 1 120 ? -11.445 -7.620 -5.093 1.00 97.06 120 ILE A N 1
ATOM 892 C CA . ILE A 1 120 ? -11.150 -8.314 -3.832 1.00 97.06 120 ILE A CA 1
ATOM 893 C C . ILE A 1 120 ? -11.867 -7.615 -2.671 1.00 97.06 120 ILE A C 1
ATOM 895 O O . ILE A 1 120 ? -12.471 -8.279 -1.821 1.00 97.06 120 ILE A O 1
ATOM 899 N N . ARG A 1 121 ? -11.847 -6.277 -2.642 1.00 97.88 121 ARG A N 1
ATOM 900 C CA . ARG A 1 121 ? -12.558 -5.466 -1.643 1.00 97.88 121 ARG A CA 1
ATOM 901 C C . ARG A 1 121 ? -14.061 -5.703 -1.685 1.00 97.88 121 ARG A C 1
ATOM 903 O O . ARG A 1 121 ? -14.667 -5.847 -0.627 1.00 97.88 121 ARG A O 1
ATOM 910 N N . SER A 1 122 ? -14.652 -5.829 -2.869 1.00 97.19 122 SER A N 1
ATOM 911 C CA . SER A 1 122 ? -16.075 -6.139 -3.040 1.00 97.19 122 SER A CA 1
ATOM 912 C C . SER A 1 122 ? -16.446 -7.473 -2.389 1.00 97.19 122 SER A C 1
ATOM 914 O O . SER A 1 122 ? -17.434 -7.559 -1.655 1.00 97.19 122 SER A O 1
ATOM 916 N N . CYS A 1 123 ? -15.604 -8.497 -2.563 1.00 95.94 123 CYS A N 1
ATOM 917 C CA . CYS A 1 123 ? -15.773 -9.775 -1.872 1.00 95.94 123 CYS A CA 1
ATOM 918 C C . CYS A 1 123 ? -15.649 -9.603 -0.350 1.00 95.94 123 CYS A C 1
ATOM 920 O O . CYS A 1 123 ? -16.515 -10.053 0.400 1.00 95.94 123 CYS A O 1
ATOM 922 N N . LEU A 1 124 ? -14.613 -8.896 0.109 1.00 95.94 124 LEU A N 1
ATOM 923 C CA . LEU A 1 124 ? -14.330 -8.653 1.527 1.00 95.94 124 LEU A CA 1
ATOM 924 C C . LEU A 1 124 ? -15.449 -7.865 2.237 1.00 95.94 124 LEU A C 1
ATOM 926 O O . LEU A 1 124 ? -15.775 -8.143 3.394 1.00 95.94 124 LEU A O 1
ATOM 930 N N . LYS A 1 125 ? -16.068 -6.912 1.537 1.00 95.94 125 LYS A N 1
ATOM 931 C CA . LYS A 1 125 ? -17.178 -6.079 2.021 1.00 95.94 125 LYS A CA 1
ATOM 932 C C . LYS A 1 125 ? -18.458 -6.882 2.243 1.00 95.94 125 LYS A C 1
ATOM 934 O O . LYS A 1 125 ? -19.244 -6.536 3.117 1.00 95.94 125 LYS A O 1
ATOM 939 N N . SER A 1 126 ? -18.653 -7.953 1.473 1.00 94.50 126 SER A N 1
ATOM 940 C CA . SER A 1 126 ? -19.821 -8.838 1.588 1.00 94.50 126 SER A CA 1
ATOM 941 C C . SER A 1 126 ? -19.743 -9.837 2.751 1.00 94.50 126 SER A C 1
ATOM 943 O O . SER A 1 126 ? -20.750 -10.458 3.094 1.00 94.50 126 SER A O 1
ATOM 945 N N . LEU A 1 127 ? -18.566 -10.007 3.363 1.00 94.31 127 LEU A N 1
ATOM 946 C CA . LEU A 1 127 ? -18.380 -10.936 4.477 1.00 94.31 127 LEU A CA 1
ATOM 947 C C . LEU A 1 127 ? -19.067 -10.431 5.752 1.00 94.31 127 LEU A C 1
ATOM 949 O O . LEU A 1 127 ? -19.091 -9.235 6.028 1.00 94.31 127 LEU A O 1
ATOM 953 N N . SER A 1 128 ? -19.579 -11.354 6.573 1.00 91.00 128 SER A N 1
ATOM 954 C CA . SER A 1 128 ? -20.065 -11.016 7.918 1.00 91.00 128 SER A CA 1
ATOM 955 C C . SER A 1 128 ? -18.893 -10.690 8.844 1.00 91.00 128 SER A C 1
ATOM 957 O O . SER A 1 128 ? -17.854 -11.351 8.784 1.00 91.00 128 SER A O 1
ATOM 959 N N . ALA A 1 129 ? -19.086 -9.740 9.763 1.00 83.06 129 ALA A N 1
ATOM 960 C CA . ALA A 1 129 ? -18.118 -9.425 10.813 1.00 83.06 129 ALA A CA 1
ATOM 961 C C . ALA A 1 129 ? -17.736 -10.658 11.663 1.00 83.06 129 ALA A C 1
ATOM 963 O O . ALA A 1 129 ? -16.599 -10.755 12.118 1.00 83.06 129 ALA A O 1
ATOM 964 N N . ASP A 1 130 ? -18.633 -11.642 11.802 1.00 86.31 130 ASP A N 1
ATOM 965 C CA . ASP A 1 130 ? -18.381 -12.888 12.547 1.00 86.31 130 ASP A CA 1
ATOM 966 C C . ASP A 1 130 ? -17.314 -13.784 11.896 1.00 86.31 130 ASP A C 1
ATOM 968 O O . ASP A 1 130 ? -16.767 -14.680 12.535 1.00 86.31 130 ASP A O 1
ATOM 972 N N . THR A 1 131 ? -16.996 -13.551 10.619 1.00 87.44 131 THR A N 1
ATOM 973 C CA . THR A 1 131 ? -15.927 -14.273 9.908 1.00 87.44 131 THR A CA 1
ATOM 974 C C . THR A 1 131 ? -14.534 -13.728 10.221 1.00 87.44 131 THR A C 1
ATOM 976 O O . THR A 1 131 ? -13.532 -14.316 9.809 1.00 87.44 131 THR A O 1
ATOM 979 N N . ALA A 1 132 ? -14.448 -12.609 10.946 1.00 88.44 132 ALA A N 1
ATOM 980 C CA . ALA A 1 132 ? -13.184 -11.969 11.252 1.00 88.44 132 ALA A CA 1
ATOM 981 C C . ALA A 1 132 ? -12.317 -12.867 12.145 1.00 88.44 132 ALA A C 1
ATOM 983 O O . ALA A 1 132 ? -12.635 -13.132 13.302 1.00 88.44 132 ALA A O 1
ATOM 984 N N . TYR A 1 133 ? -11.148 -13.254 11.631 1.00 89.19 133 TYR A N 1
ATOM 985 C CA . TYR A 1 133 ? -10.119 -13.930 12.426 1.00 89.19 133 TYR A CA 1
ATOM 986 C C . TYR A 1 133 ? -9.630 -13.061 13.599 1.00 89.19 133 TYR A C 1
ATOM 988 O O . TYR A 1 133 ? -9.248 -13.564 14.656 1.00 89.19 133 TYR A O 1
ATOM 996 N N . LYS A 1 134 ? -9.638 -11.736 13.415 1.00 91.88 134 LYS A N 1
ATOM 997 C CA . LYS A 1 134 ? -9.238 -10.752 14.417 1.00 91.88 134 LYS A CA 1
ATOM 998 C C . LYS A 1 134 ? -10.108 -9.510 14.293 1.00 91.88 134 LYS A C 1
ATOM 1000 O O . LYS A 1 134 ? -10.258 -8.973 13.202 1.00 91.88 134 LYS A O 1
ATOM 1005 N N . SER A 1 135 ? -10.597 -9.018 15.426 1.00 93.25 135 SER A N 1
ATOM 1006 C CA . SER A 1 135 ? -11.278 -7.729 15.527 1.00 93.25 135 SER A CA 1
ATOM 1007 C C . SER A 1 135 ? -10.530 -6.811 16.489 1.00 93.25 135 SER A C 1
ATOM 1009 O O . SER A 1 135 ? -9.905 -7.268 17.453 1.00 93.25 135 SER A O 1
ATOM 1011 N N . LYS A 1 136 ? -10.544 -5.509 16.202 1.00 93.38 136 LYS A N 1
ATOM 1012 C CA . LYS A 1 136 ? -9.979 -4.485 17.077 1.00 93.38 136 LYS A CA 1
ATOM 1013 C C . LYS A 1 136 ? -10.736 -3.178 16.917 1.00 93.38 136 LYS A C 1
ATOM 1015 O O . LYS A 1 136 ? -10.806 -2.634 15.821 1.00 93.38 136 LYS A O 1
ATOM 1020 N N . GLU A 1 137 ? -11.208 -2.650 18.036 1.00 93.69 137 GLU A N 1
ATOM 1021 C CA . GLU A 1 137 ? -11.875 -1.355 18.098 1.00 93.69 137 GLU A CA 1
ATOM 1022 C C . GLU A 1 137 ? -10.897 -0.251 18.503 1.00 93.69 137 GLU A C 1
ATOM 1024 O O . GLU A 1 137 ? -9.964 -0.459 19.289 1.00 93.69 137 GLU A O 1
ATOM 1029 N N . TYR A 1 138 ? -11.108 0.938 17.945 1.00 91.75 138 TYR A N 1
ATOM 1030 C CA . TYR A 1 138 ? -10.328 2.132 18.235 1.00 91.75 138 TYR A CA 1
ATOM 1031 C C . TYR A 1 138 ? -11.276 3.262 18.616 1.00 91.75 138 TYR A C 1
ATOM 1033 O O . TYR A 1 138 ? -12.239 3.532 17.906 1.00 91.75 138 TYR A O 1
ATOM 1041 N N . PHE A 1 139 ? -10.970 3.943 19.718 1.00 89.88 139 PHE A N 1
ATOM 1042 C CA . PHE A 1 139 ? -11.765 5.062 20.207 1.00 89.88 139 PHE A CA 1
ATOM 1043 C C . PHE A 1 139 ? -10.956 6.352 20.105 1.00 89.88 139 PHE A C 1
ATOM 1045 O O . PHE A 1 139 ? -9.920 6.489 20.761 1.00 89.88 139 PHE A O 1
ATOM 1052 N N . ASP A 1 140 ? -11.445 7.298 19.307 1.00 83.69 140 ASP A N 1
ATOM 1053 C CA . ASP A 1 140 ? -10.961 8.678 19.300 1.00 83.69 140 ASP A CA 1
ATOM 1054 C C . ASP A 1 140 ? -11.871 9.511 20.214 1.00 83.69 140 ASP A C 1
ATOM 1056 O O . ASP A 1 140 ? -13.001 9.843 19.862 1.00 83.69 140 ASP A O 1
ATOM 1060 N N . THR A 1 141 ? -11.427 9.748 21.453 1.00 82.56 141 THR A N 1
ATOM 1061 C CA . THR A 1 141 ? -12.250 10.391 22.491 1.00 82.56 141 THR A CA 1
ATOM 1062 C C . THR A 1 141 ? -11.772 11.805 22.789 1.00 82.56 141 THR A C 1
ATOM 1064 O O . THR A 1 141 ? -10.617 12.037 23.151 1.00 82.56 141 THR A O 1
ATOM 1067 N N . LEU A 1 142 ? -12.692 12.767 22.700 1.00 79.38 142 LEU A N 1
ATOM 1068 C CA . LEU A 1 142 ? -12.431 14.153 23.071 1.00 79.38 142 LEU A CA 1
ATOM 1069 C C . LEU A 1 142 ? -12.395 14.299 24.596 1.00 79.38 142 LEU A C 1
ATOM 1071 O O . LEU A 1 142 ? -13.381 14.044 25.287 1.00 79.38 142 LEU A O 1
ATOM 1075 N N . LYS A 1 143 ? -11.267 14.772 25.131 1.00 85.44 143 LYS A N 1
ATOM 1076 C CA . LYS A 1 143 ? -11.119 15.101 26.556 1.00 85.44 143 LYS A CA 1
ATOM 1077 C C . LYS A 1 143 ? -11.228 16.612 26.759 1.00 85.44 143 LYS A C 1
ATOM 1079 O O . LYS A 1 143 ? -10.286 17.347 26.478 1.00 85.44 143 LYS A O 1
ATOM 1084 N N . ILE A 1 144 ? -12.382 17.064 27.258 1.00 83.50 144 ILE A N 1
ATOM 1085 C CA . ILE A 1 144 ? -12.780 18.487 27.331 1.00 83.50 144 ILE A CA 1
ATOM 1086 C C . ILE A 1 144 ? -11.823 19.345 28.186 1.00 83.50 144 ILE A C 1
ATOM 1088 O O . ILE A 1 144 ? -11.615 20.509 27.868 1.00 83.50 144 ILE A O 1
ATOM 1092 N N . ASN A 1 145 ? -11.175 18.763 29.201 1.00 89.94 145 A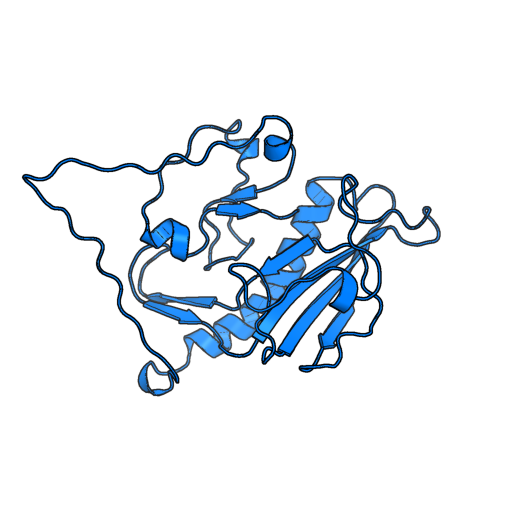SN A N 1
ATOM 1093 C CA . ASN A 1 145 ? -10.297 19.477 30.142 1.00 89.94 145 ASN A CA 1
ATOM 1094 C C . ASN A 1 145 ? -8.840 18.987 30.113 1.00 89.94 145 ASN A C 1
ATOM 1096 O O . ASN A 1 145 ? -8.137 19.051 31.120 1.00 89.94 145 ASN A O 1
ATOM 1100 N N . SER A 1 146 ? -8.382 18.430 28.992 1.00 87.69 146 SER A N 1
ATOM 1101 C CA . SER A 1 146 ? -7.004 17.948 28.846 1.00 87.69 146 SER A CA 1
ATOM 1102 C C . SER A 1 146 ? -6.247 18.743 27.779 1.00 87.69 146 SER A C 1
ATOM 1104 O O . SER A 1 146 ? -6.870 19.221 26.828 1.00 87.69 146 SER A O 1
ATOM 1106 N N . PRO A 1 147 ? -4.910 18.877 27.897 1.00 88.12 147 PRO A N 1
ATOM 1107 C CA . PRO A 1 147 ? -4.097 19.461 26.838 1.00 88.12 147 PRO A CA 1
ATOM 1108 C C . PRO A 1 147 ? -4.348 18.761 25.500 1.00 88.12 147 PRO A C 1
ATOM 1110 O O . PRO A 1 147 ? -4.413 17.531 25.435 1.00 88.12 147 PRO A O 1
ATOM 1113 N N . ARG A 1 148 ? -4.478 19.548 24.429 1.00 86.44 148 ARG A N 1
ATOM 1114 C CA . ARG A 1 148 ? -4.600 19.018 23.068 1.00 86.44 148 ARG A CA 1
ATOM 1115 C C . ARG A 1 148 ? -3.209 18.707 22.530 1.00 86.44 148 ARG A C 1
ATOM 1117 O O . ARG A 1 148 ? -2.347 19.580 22.520 1.00 86.44 148 ARG A O 1
ATOM 1124 N N . ILE A 1 149 ? -3.008 17.470 22.089 1.00 87.00 149 ILE A N 1
ATOM 1125 C CA . ILE A 1 149 ? -1.745 17.001 21.513 1.00 87.00 149 ILE A CA 1
ATOM 1126 C C . ILE A 1 149 ? -1.930 16.882 20.002 1.00 87.00 149 ILE A C 1
ATOM 1128 O O . ILE A 1 149 ? -2.891 16.267 19.547 1.00 87.00 149 ILE A O 1
ATOM 1132 N N . VAL A 1 150 ? -1.001 17.454 19.237 1.00 89.38 150 VAL A N 1
ATOM 1133 C CA . VAL A 1 150 ? -0.935 17.320 17.778 1.00 89.38 150 VAL A CA 1
ATOM 1134 C C . VAL A 1 150 ? 0.428 16.746 17.419 1.00 89.38 150 VAL A C 1
ATOM 1136 O O . VAL A 1 150 ? 1.451 17.239 17.894 1.00 89.38 150 VAL A O 1
ATOM 1139 N N . LEU A 1 151 ? 0.443 15.706 16.588 1.00 91.81 151 LEU A N 1
ATOM 1140 C CA . LEU A 1 151 ? 1.668 15.166 16.012 1.00 91.81 151 LEU A CA 1
ATOM 1141 C C . LEU A 1 151 ? 1.886 15.797 14.638 1.00 91.81 151 LEU A C 1
ATOM 1143 O O . LEU A 1 151 ? 1.023 15.708 13.769 1.00 91.81 151 LEU A O 1
ATOM 1147 N N . VAL A 1 152 ? 3.042 16.430 14.449 1.00 93.94 152 VAL A N 1
ATOM 1148 C CA . VAL A 1 152 ? 3.405 17.075 13.186 1.00 93.94 152 VAL A CA 1
ATOM 1149 C C . VAL A 1 152 ? 4.440 16.212 12.475 1.00 93.94 152 VAL A C 1
ATOM 1151 O O . VAL A 1 152 ? 5.551 16.034 12.971 1.00 93.94 152 VAL A O 1
ATOM 1154 N N . LYS A 1 153 ? 4.074 15.679 11.306 1.00 90.50 153 LYS A N 1
ATOM 1155 C CA . LYS A 1 153 ? 5.006 15.022 10.383 1.00 90.50 153 LYS A CA 1
ATOM 1156 C C . LYS A 1 153 ? 5.483 16.055 9.366 1.00 90.50 153 LYS A C 1
ATOM 1158 O O . LYS A 1 153 ? 4.678 16.587 8.610 1.00 90.50 153 LYS A O 1
ATOM 1163 N N . LEU A 1 154 ? 6.784 16.331 9.357 1.00 90.31 154 LEU A N 1
ATOM 1164 C CA . LEU A 1 154 ? 7.414 17.203 8.368 1.00 90.31 154 LEU A CA 1
ATOM 1165 C C . LEU A 1 154 ? 7.956 16.356 7.216 1.00 90.31 154 LEU A C 1
ATOM 1167 O O . LEU A 1 154 ? 8.604 15.335 7.449 1.00 90.31 154 LEU A O 1
ATOM 1171 N N . VAL A 1 155 ? 7.698 16.790 5.986 1.00 85.19 155 VAL A N 1
ATOM 1172 C CA . VAL A 1 155 ? 8.232 16.181 4.762 1.00 85.19 155 VAL A CA 1
ATOM 1173 C C . VAL A 1 155 ? 9.218 17.168 4.144 1.00 85.19 155 VAL A C 1
ATOM 1175 O O . VAL A 1 155 ? 8.988 18.378 4.163 1.00 85.19 155 VAL A O 1
ATOM 1178 N N . SER A 1 156 ? 10.357 16.672 3.661 1.00 87.12 156 SER A N 1
ATOM 1179 C CA . SER A 1 156 ? 11.349 17.523 3.001 1.00 87.12 156 SER A CA 1
ATOM 1180 C C . SER A 1 156 ? 10.812 18.031 1.662 1.00 87.12 156 SER A C 1
ATOM 1182 O O . SER A 1 156 ? 10.000 17.365 1.028 1.00 87.12 156 SER A O 1
ATOM 1184 N N . GLY A 1 157 ? 11.311 19.175 1.183 1.00 81.94 157 GLY A N 1
ATOM 1185 C CA . GLY A 1 157 ? 10.900 19.704 -0.125 1.00 81.94 157 GLY A CA 1
ATOM 1186 C C . GLY A 1 157 ? 11.146 18.724 -1.280 1.00 81.94 157 GLY A C 1
ATOM 1187 O O . GLY A 1 157 ? 10.338 18.659 -2.196 1.00 81.94 157 GLY A O 1
ATOM 1188 N N . LEU A 1 158 ? 12.209 17.912 -1.196 1.00 80.38 158 LEU A N 1
ATOM 1189 C CA . LEU A 1 158 ? 12.467 16.827 -2.149 1.00 80.38 158 LEU A CA 1
ATOM 1190 C C . LEU A 1 158 ? 11.420 15.706 -2.032 1.00 80.38 158 LEU A C 1
ATOM 1192 O O . LEU A 1 158 ? 10.975 15.182 -3.043 1.00 80.38 158 LEU A O 1
ATOM 1196 N N . GLY A 1 159 ? 10.998 15.366 -0.810 1.00 78.50 159 GLY A N 1
ATOM 1197 C CA . GLY A 1 159 ? 9.909 14.415 -0.569 1.00 78.50 159 GLY A CA 1
ATOM 1198 C C . GLY A 1 159 ? 8.577 14.882 -1.162 1.00 78.50 159 GLY A C 1
ATOM 1199 O O . GLY A 1 159 ? 7.829 14.068 -1.683 1.00 78.50 159 GLY A O 1
ATOM 1200 N N . CYS A 1 160 ? 8.324 16.193 -1.170 1.00 79.44 160 CYS A N 1
ATOM 1201 C CA . CYS A 1 160 ? 7.141 16.791 -1.796 1.00 79.44 160 CYS A CA 1
ATOM 1202 C C . CYS A 1 160 ? 7.156 16.764 -3.337 1.00 79.44 160 CYS A C 1
ATOM 1204 O O . CYS A 1 160 ? 6.190 17.212 -3.951 1.00 79.44 160 CYS A O 1
ATOM 1206 N N . MET A 1 161 ? 8.246 16.307 -3.967 1.00 81.50 161 MET A N 1
ATOM 1207 C CA . MET A 1 161 ? 8.290 16.081 -5.418 1.00 81.50 161 MET A CA 1
ATOM 1208 C C . MET A 1 161 ? 7.703 14.723 -5.816 1.00 81.50 161 MET A C 1
ATOM 1210 O O . MET A 1 161 ? 7.406 14.515 -6.991 1.00 81.50 161 MET A O 1
ATOM 1214 N N . TYR A 1 162 ? 7.559 13.804 -4.859 1.00 84.62 162 TYR A N 1
ATOM 1215 C CA . TYR A 1 162 ? 6.937 12.505 -5.074 1.00 84.62 162 TYR A CA 1
ATOM 1216 C C . TYR A 1 162 ? 5.428 12.595 -4.877 1.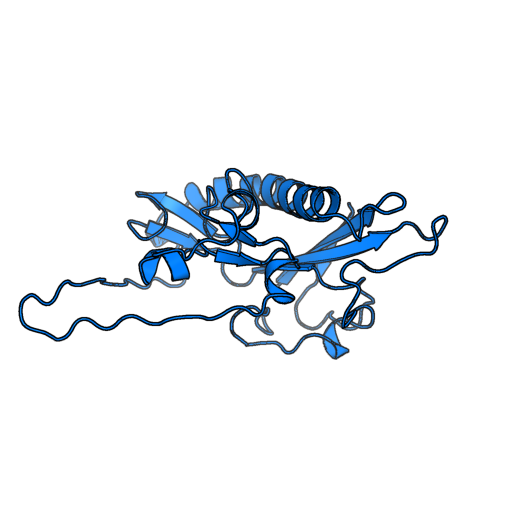00 84.62 162 TYR A C 1
ATOM 1218 O O . TYR A 1 162 ? 4.928 13.400 -4.088 1.00 84.62 162 TYR A O 1
ATOM 1226 N N . GLU A 1 163 ? 4.693 11.766 -5.612 1.00 89.19 163 GLU A N 1
ATOM 1227 C CA . GLU A 1 163 ? 3.242 11.753 -5.509 1.00 89.19 163 GLU A CA 1
ATOM 1228 C C . GLU A 1 163 ? 2.787 11.127 -4.191 1.00 89.19 163 GLU A C 1
ATOM 1230 O O . GLU A 1 163 ? 3.266 10.075 -3.767 1.00 89.19 163 GLU A O 1
ATOM 1235 N N . THR A 1 164 ? 1.828 11.786 -3.550 1.00 92.94 164 THR A N 1
ATOM 1236 C CA . THR A 1 164 ? 1.128 11.274 -2.379 1.00 92.94 164 THR A CA 1
ATOM 1237 C C . THR A 1 164 ? -0.362 11.446 -2.619 1.00 92.94 164 THR A C 1
ATOM 1239 O O . THR A 1 164 ? -0.882 12.568 -2.635 1.00 92.94 164 THR A O 1
ATOM 1242 N N . ALA A 1 165 ? -1.046 10.316 -2.768 1.00 94.94 165 ALA A N 1
ATOM 1243 C CA . ALA A 1 165 ? -2.492 10.262 -2.773 1.00 94.94 165 ALA A CA 1
ATOM 1244 C C . ALA A 1 165 ? -3.018 10.633 -1.382 1.00 94.94 165 ALA A C 1
ATOM 1246 O O . ALA A 1 165 ? -2.543 10.140 -0.352 1.00 94.94 165 ALA A O 1
ATOM 1247 N N . ILE A 1 166 ? -4.012 11.517 -1.360 1.00 95.94 166 ILE A N 1
ATOM 1248 C CA . ILE A 1 166 ? -4.691 11.961 -0.153 1.00 95.94 166 ILE A CA 1
ATOM 1249 C C . ILE A 1 166 ? -6.187 11.686 -0.238 1.00 95.94 166 ILE A C 1
ATOM 1251 O O . ILE A 1 166 ? -6.815 11.935 -1.268 1.00 95.94 166 ILE A O 1
ATOM 1255 N N . PHE A 1 167 ? -6.754 11.200 0.865 1.00 96.56 167 PHE A N 1
ATOM 1256 C CA . PHE A 1 167 ? -8.173 10.844 0.988 1.00 96.56 167 PHE A CA 1
ATOM 1257 C C . PHE A 1 167 ? -8.673 9.933 -0.153 1.00 96.56 167 PHE A C 1
ATOM 1259 O O . PHE A 1 167 ? -9.572 10.336 -0.894 1.00 96.56 167 PHE A O 1
ATOM 1266 N N . PRO A 1 168 ? -8.094 8.729 -0.326 1.00 97.06 168 PRO A N 1
ATOM 1267 C CA . PRO A 1 168 ? -8.603 7.759 -1.292 1.00 97.06 168 PRO A CA 1
ATOM 1268 C C . PRO A 1 168 ? -10.039 7.322 -0.967 1.00 97.06 168 PRO A C 1
ATOM 1270 O O . PRO A 1 168 ? -10.556 7.576 0.119 1.00 97.06 168 PRO A O 1
ATOM 1273 N N . GLY A 1 169 ? -10.699 6.654 -1.913 1.00 96.69 169 GLY A N 1
ATOM 1274 C CA . GLY A 1 169 ? -12.040 6.110 -1.687 1.00 96.69 169 GLY A CA 1
ATOM 1275 C C . GLY A 1 169 ? -12.061 5.000 -0.633 1.00 96.69 169 GLY A C 1
ATOM 1276 O O . GLY A 1 169 ? -12.995 4.927 0.162 1.00 96.69 169 GLY A O 1
ATOM 1277 N N . GLU A 1 170 ? -11.010 4.181 -0.600 1.00 97.81 170 GLU A N 1
ATOM 1278 C CA . GLU A 1 170 ? -10.875 3.032 0.297 1.00 97.81 170 GLU A CA 1
ATOM 1279 C C . GLU A 1 170 ? -9.530 3.056 1.046 1.00 97.81 170 GLU A C 1
ATOM 1281 O O . GLU A 1 170 ? -8.580 3.695 0.579 1.00 97.81 170 GLU A O 1
ATOM 1286 N N . PRO A 1 171 ? -9.414 2.388 2.213 1.00 97.12 171 PRO A N 1
ATOM 1287 C CA . PRO A 1 171 ? -8.221 2.482 3.038 1.00 97.12 171 PRO A CA 1
ATOM 1288 C C . PRO A 1 171 ? -6.953 2.001 2.332 1.00 97.12 171 PRO A C 1
ATOM 1290 O O . PRO A 1 171 ? -6.897 0.874 1.838 1.00 97.12 171 PRO A O 1
ATOM 1293 N N . GLY A 1 172 ? -5.928 2.859 2.298 1.00 94.94 172 GLY A N 1
ATOM 1294 C CA . GLY A 1 172 ? -4.680 2.596 1.571 1.00 94.94 172 GLY A CA 1
ATOM 1295 C C . GLY A 1 172 ? -4.843 2.479 0.048 1.00 94.94 172 GLY A C 1
ATOM 1296 O O . GLY A 1 172 ? -3.956 1.949 -0.608 1.00 94.94 172 GLY A O 1
ATOM 1297 N N . GLY A 1 173 ? -5.970 2.926 -0.515 1.00 95.69 173 GLY A N 1
ATOM 1298 C CA . GLY A 1 173 ? -6.212 2.933 -1.958 1.00 95.69 173 GLY A CA 1
ATOM 1299 C C . GLY A 1 173 ? -5.619 4.150 -2.673 1.00 95.69 173 GLY A C 1
ATOM 1300 O O . GLY A 1 173 ? -4.955 5.001 -2.076 1.00 95.69 173 GLY A O 1
ATOM 1301 N N . CYS A 1 174 ? -5.902 4.248 -3.968 1.00 96.19 174 CYS A N 1
ATOM 1302 C CA . CYS A 1 174 ? -5.510 5.345 -4.854 1.00 96.19 174 CYS A CA 1
ATOM 1303 C C . CYS A 1 174 ? -6.698 5.889 -5.669 1.00 96.19 174 CYS A C 1
ATOM 1305 O O . CYS A 1 174 ? -6.713 7.071 -6.025 1.00 96.19 174 CYS A O 1
ATOM 1307 N N . LEU A 1 175 ? -7.709 5.069 -5.963 1.00 96.62 175 LEU A N 1
ATOM 1308 C CA . LEU A 1 175 ? -8.928 5.491 -6.646 1.00 96.62 175 LEU A CA 1
ATOM 1309 C C . LEU A 1 175 ? -9.683 6.537 -5.821 1.00 96.62 175 LEU A C 1
ATOM 1311 O O . LEU A 1 175 ? -9.738 6.473 -4.592 1.00 96.62 175 LEU A O 1
ATOM 1315 N N . ASN A 1 176 ? -10.273 7.515 -6.514 1.00 95.38 176 ASN A N 1
ATOM 1316 C CA . ASN A 1 176 ? -10.991 8.658 -5.930 1.00 95.38 176 ASN A CA 1
ATOM 1317 C C . ASN A 1 176 ? -10.160 9.532 -4.969 1.00 95.38 176 ASN A C 1
ATOM 1319 O O . ASN A 1 176 ? -10.718 10.379 -4.272 1.00 95.38 176 ASN A O 1
ATOM 1323 N N . SER A 1 177 ? -8.839 9.344 -4.944 1.00 95.75 177 SER A N 1
ATOM 1324 C CA . SER A 1 177 ? -7.917 10.184 -4.185 1.00 95.75 177 SER A CA 1
ATOM 1325 C C . SER A 1 177 ? -7.707 11.548 -4.846 1.00 95.75 177 SER A C 1
ATOM 1327 O O . SER A 1 177 ? -8.065 11.783 -6.004 1.00 95.75 177 SER A O 1
ATOM 1329 N N . ARG A 1 178 ? -7.113 12.471 -4.095 1.00 93.88 178 ARG A N 1
ATOM 1330 C CA . ARG A 1 178 ? -6.548 13.722 -4.617 1.00 93.88 178 ARG A CA 1
ATOM 1331 C C . ARG A 1 178 ? -5.035 13.661 -4.490 1.00 93.88 178 ARG A C 1
ATOM 1333 O O . ARG A 1 178 ? -4.527 12.934 -3.647 1.00 93.88 178 ARG A O 1
ATOM 1340 N N . SER A 1 179 ? -4.311 14.457 -5.260 1.00 92.25 179 SER A N 1
ATOM 1341 C CA . SER A 1 179 ? -2.875 14.616 -5.039 1.00 92.25 179 SER A CA 1
ATOM 1342 C C . SER A 1 179 ? -2.584 15.715 -4.027 1.00 92.25 179 SER A C 1
ATOM 1344 O O . SER A 1 179 ? -3.222 16.774 -4.032 1.00 92.25 179 SER A O 1
ATOM 1346 N N . ILE A 1 180 ? -1.565 15.495 -3.197 1.00 92.00 180 ILE A N 1
ATOM 1347 C CA . ILE A 1 180 ? -1.017 16.542 -2.330 1.00 92.00 180 ILE A CA 1
ATOM 1348 C C . ILE A 1 180 ? -0.404 17.707 -3.131 1.00 92.00 180 ILE A C 1
ATOM 1350 O O . ILE A 1 180 ? -0.439 18.858 -2.685 1.00 92.00 180 ILE A O 1
ATOM 1354 N N . MET A 1 181 ? 0.120 17.436 -4.331 1.00 90.25 181 MET A N 1
ATOM 1355 C CA . MET A 1 181 ? 0.717 18.456 -5.194 1.00 90.25 181 MET A CA 1
ATOM 1356 C C . MET A 1 181 ? -0.341 19.400 -5.769 1.00 90.25 181 MET A C 1
ATOM 1358 O O . MET A 1 181 ? -0.085 20.597 -5.883 1.00 90.25 181 MET A O 1
ATOM 1362 N N . ASP A 1 182 ? -1.548 18.899 -6.052 1.00 90.88 182 ASP A N 1
ATOM 1363 C CA . ASP A 1 182 ? -2.656 19.717 -6.571 1.00 90.88 182 ASP A CA 1
ATOM 1364 C C . ASP A 1 182 ? -3.175 20.727 -5.535 1.00 90.88 182 ASP A C 1
ATOM 1366 O O . ASP A 1 182 ? -3.778 21.740 -5.887 1.00 90.88 182 ASP A O 1
ATOM 1370 N N . VAL A 1 183 ? -2.908 20.483 -4.247 1.00 90.62 183 VAL A N 1
ATOM 1371 C CA . VAL A 1 183 ? -3.178 21.422 -3.147 1.00 90.62 183 VAL A CA 1
ATOM 1372 C C . VAL A 1 183 ? -1.920 22.172 -2.703 1.00 90.62 183 VAL A C 1
ATOM 1374 O O . VAL A 1 183 ? -1.837 22.630 -1.564 1.00 90.62 183 VAL A O 1
ATOM 1377 N N . SER A 1 184 ? -0.930 22.305 -3.590 1.00 90.44 184 SER A N 1
ATOM 1378 C CA . SER A 1 184 ? 0.313 23.057 -3.367 1.00 90.44 184 SER A CA 1
ATOM 1379 C C . SER A 1 184 ? 1.100 22.610 -2.132 1.00 90.44 184 SER A C 1
ATOM 1381 O O . SER A 1 184 ? 1.741 23.433 -1.477 1.00 90.44 184 SER A O 1
ATOM 1383 N N . ASN A 1 185 ? 1.047 21.317 -1.789 1.00 89.75 185 ASN A N 1
ATOM 1384 C CA . ASN A 1 185 ? 1.693 20.759 -0.598 1.00 89.75 185 ASN A CA 1
ATOM 1385 C C . ASN A 1 185 ? 1.289 21.460 0.714 1.00 89.75 185 ASN A C 1
ATOM 1387 O O . ASN A 1 185 ? 2.077 21.544 1.660 1.00 89.75 185 ASN A O 1
ATOM 1391 N N . MET A 1 186 ? 0.060 21.985 0.776 1.00 90.56 186 MET A N 1
ATOM 1392 C CA . MET A 1 186 ? -0.465 22.625 1.979 1.00 90.56 186 MET A CA 1
ATOM 1393 C C . MET A 1 186 ? -0.556 21.631 3.150 1.00 90.56 186 MET A C 1
ATOM 1395 O O . MET A 1 186 ? -0.880 20.460 2.937 1.00 90.56 186 MET A O 1
ATOM 1399 N N . PRO A 1 187 ? -0.327 22.080 4.402 1.00 90.94 187 PRO A N 1
ATOM 1400 C CA . PRO A 1 187 ? -0.484 21.230 5.575 1.00 90.94 187 PRO A CA 1
ATOM 1401 C C . PRO A 1 187 ? -1.875 20.595 5.654 1.00 90.94 187 PRO A C 1
ATOM 1403 O O . PRO A 1 187 ? -2.894 21.281 5.554 1.00 90.94 187 PRO A O 1
ATOM 1406 N N . LEU A 1 188 ? -1.904 19.285 5.892 1.00 91.88 188 LEU A N 1
ATOM 1407 C CA . LEU A 1 188 ? -3.129 18.507 6.041 1.00 91.88 188 LEU A CA 1
ATOM 1408 C C . LEU A 1 188 ? -3.384 18.210 7.516 1.00 91.88 188 LEU A C 1
ATOM 1410 O O . LEU A 1 188 ? -2.517 17.693 8.221 1.00 91.88 188 LEU A O 1
ATOM 1414 N N . PHE A 1 189 ? -4.600 18.501 7.969 1.00 93.25 189 PHE A N 1
ATOM 1415 C CA . PHE A 1 189 ? -5.086 18.071 9.274 1.00 93.25 189 PHE A CA 1
ATOM 1416 C C . PHE A 1 189 ? -5.888 16.787 9.103 1.00 93.25 189 PHE A C 1
ATOM 1418 O O . PHE A 1 189 ? -6.906 16.779 8.413 1.00 93.25 189 PHE A O 1
ATOM 1425 N N . VAL A 1 190 ? -5.425 15.714 9.740 1.00 94.31 190 VAL A N 1
ATOM 1426 C CA . VAL A 1 190 ? -6.081 14.402 9.723 1.00 94.31 190 VAL A CA 1
ATOM 1427 C C . VAL A 1 190 ? -6.210 13.864 11.140 1.00 94.31 190 VAL A C 1
ATOM 1429 O O . VAL A 1 190 ? -5.344 14.101 11.988 1.00 94.31 190 VAL A O 1
ATOM 1432 N N . THR A 1 191 ? -7.290 13.139 11.411 1.00 93.38 191 THR A N 1
ATOM 1433 C CA . THR A 1 191 ? -7.465 12.448 12.693 1.00 93.38 191 THR A CA 1
ATOM 1434 C C . THR A 1 191 ? -6.556 11.215 12.774 1.00 93.38 191 THR A C 1
ATOM 1436 O O . THR A 1 191 ? -6.132 10.678 11.743 1.00 93.38 191 THR A O 1
ATOM 1439 N N . PRO A 1 192 ? -6.260 10.699 13.982 1.00 92.19 192 PRO A N 1
ATOM 1440 C CA . PRO A 1 192 ? -5.509 9.453 14.128 1.00 92.19 192 PRO A CA 1
ATOM 1441 C C . PRO A 1 192 ? -6.153 8.275 13.386 1.00 92.19 192 PRO A C 1
ATOM 1443 O O . PRO A 1 192 ? -5.447 7.433 12.832 1.00 92.19 192 PRO A O 1
ATOM 1446 N N . SER A 1 193 ? -7.486 8.220 13.356 1.00 94.25 193 SER A N 1
ATOM 1447 C CA . SER A 1 193 ? -8.231 7.174 12.652 1.00 94.25 193 SER A CA 1
ATOM 1448 C C . SER A 1 193 ? -8.164 7.339 11.134 1.00 94.25 193 SER A C 1
ATOM 1450 O O . SER A 1 193 ? -7.965 6.353 10.435 1.00 94.25 193 SER A O 1
ATOM 1452 N N . GLN A 1 194 ? -8.237 8.569 10.615 1.00 95.88 194 GLN A N 1
ATOM 1453 C CA . GLN A 1 194 ? -8.014 8.845 9.190 1.00 95.88 194 GLN A CA 1
ATOM 1454 C C . GLN A 1 194 ? -6.611 8.423 8.748 1.00 95.88 194 GLN A C 1
ATOM 1456 O O . GLN A 1 194 ? -6.442 7.794 7.707 1.00 95.88 194 GLN A O 1
ATOM 1461 N N . TYR A 1 195 ? -5.597 8.719 9.565 1.00 94.25 195 TYR A N 1
ATOM 1462 C CA . TYR A 1 195 ? -4.228 8.301 9.276 1.00 94.25 195 TYR A CA 1
ATOM 1463 C C . TYR A 1 195 ? -4.085 6.770 9.262 1.00 94.25 195 TYR A C 1
ATOM 1465 O O . TYR A 1 195 ? -3.397 6.227 8.402 1.00 94.25 195 TYR A O 1
ATOM 1473 N N . LYS A 1 196 ? -4.759 6.059 10.179 1.00 92.81 196 LYS A N 1
ATOM 1474 C CA . LYS A 1 196 ? -4.803 4.583 10.202 1.00 92.81 196 LYS A CA 1
ATOM 1475 C C . LYS A 1 196 ? -5.481 3.987 8.973 1.00 92.81 196 LYS A C 1
ATOM 1477 O O . LYS A 1 196 ? -5.011 2.970 8.481 1.00 92.81 196 LYS A O 1
ATOM 1482 N N . ASP A 1 197 ? -6.539 4.628 8.492 1.00 96.00 197 ASP A N 1
ATOM 1483 C CA . ASP A 1 197 ? -7.225 4.257 7.254 1.00 96.00 197 ASP A CA 1
ATOM 1484 C C . ASP A 1 197 ? -6.411 4.660 6.000 1.00 96.00 197 ASP A C 1
ATOM 1486 O O . ASP A 1 197 ? -6.894 4.540 4.884 1.00 96.00 197 ASP A O 1
ATOM 1490 N N . GLY A 1 198 ? -5.164 5.125 6.136 1.00 95.00 198 GLY A N 1
ATOM 1491 C CA . GLY A 1 198 ? -4.290 5.372 4.989 1.00 95.00 198 GLY A CA 1
ATOM 1492 C C . GLY A 1 198 ? -4.676 6.606 4.175 1.00 95.00 198 GLY A C 1
ATOM 1493 O O . GLY A 1 198 ? -4.439 6.640 2.974 1.00 95.00 198 GLY A O 1
ATOM 1494 N N . VAL A 1 199 ? -5.244 7.639 4.816 1.00 95.94 199 VAL A N 1
ATOM 1495 C CA . VAL A 1 199 ? -5.563 8.920 4.153 1.00 95.94 199 VAL A CA 1
ATOM 1496 C C . VAL A 1 199 ? -4.345 9.576 3.505 1.00 95.94 199 VAL A C 1
ATOM 1498 O O . VAL A 1 199 ? -4.529 10.372 2.598 1.00 95.94 199 VAL A O 1
ATOM 1501 N N . VAL A 1 200 ? -3.127 9.280 3.960 1.00 94.19 200 VAL A N 1
ATOM 1502 C CA . VAL A 1 200 ? -1.881 9.762 3.354 1.00 94.19 200 VAL A CA 1
ATOM 1503 C C . VAL A 1 200 ? -1.122 8.552 2.821 1.00 94.19 200 VAL A C 1
ATOM 1505 O O . VAL A 1 200 ? -0.587 7.776 3.615 1.00 94.19 200 VAL A O 1
ATOM 1508 N N . HIS A 1 201 ? -1.074 8.406 1.500 1.00 93.31 201 HIS A N 1
ATOM 1509 C CA . HIS A 1 201 ? -0.523 7.242 0.809 1.00 93.31 201 HIS A CA 1
ATOM 1510 C C . HIS A 1 201 ? 0.542 7.690 -0.206 1.00 93.31 201 HIS A C 1
ATOM 1512 O O . HIS A 1 201 ? 0.223 8.334 -1.202 1.00 93.31 201 HIS A O 1
ATOM 1518 N N . SER A 1 202 ? 1.817 7.400 0.078 1.00 90.25 202 SER A N 1
ATOM 1519 C CA . SER A 1 202 ? 2.935 7.679 -0.845 1.00 90.25 202 SER A CA 1
ATOM 1520 C C . SER A 1 202 ? 2.893 6.686 -1.999 1.00 90.25 202 SER A C 1
ATOM 1522 O O . SER A 1 202 ? 2.769 5.499 -1.729 1.00 90.25 202 SER A O 1
ATOM 1524 N N . LEU A 1 203 ? 3.018 7.146 -3.246 1.00 89.94 203 LEU A N 1
ATOM 1525 C CA . LEU A 1 203 ? 2.979 6.264 -4.428 1.00 89.94 203 LEU A CA 1
ATOM 1526 C C . LEU A 1 203 ? 4.381 5.915 -4.972 1.00 89.94 203 LEU A C 1
ATOM 1528 O O . LEU A 1 203 ? 4.515 5.291 -6.026 1.00 89.94 203 LEU A O 1
ATOM 1532 N N . CYS A 1 204 ? 5.427 6.395 -4.297 1.00 77.00 204 CYS A N 1
ATOM 1533 C CA . CYS A 1 204 ? 6.838 6.201 -4.627 1.00 77.00 204 CYS A CA 1
ATOM 1534 C C . CYS A 1 204 ? 7.735 6.630 -3.458 1.00 77.00 204 CYS A C 1
ATOM 1536 O O . CYS A 1 204 ? 7.252 7.411 -2.595 1.00 77.00 204 CYS A O 1
#

Secondary structure (DSSP, 8-state):
-EEEEE-TT---SEEPPEEEEE--EEEEES-TTSSEEEE-SSEEEEEEEEE-GGGT-PBSSSSS---EEHHHH---SSTTS--TTPEEEEEEEEEPTTGGGSHHHHHHHHHHHHHHHHHHHHHHHHS-GGG-S----------TTS----------TTGGGS-EEES-SSTT--TT-EETTTTTTPPPP--HHHHHTTSEEE--

Sequence (204 aa):
MKINIINPGKDSIFTNANLDFSPVAVKVSGCLGEGTTHAASGITVMLTGAEAKEFGGFQASNIGSSEGKLKDHVVRNKFGTPDSSDIILHFDFIFNEGHARTREGIIAAHMAADEFIEDIRSCLKSLSADTAYKSKEYFDTLKINSPRIVLVKLVSGLGCMYETAIFPGEPGGCLNSRSIMDVSNMPLFVTPSQYKDGVVHSLC

Solvent-accessible surface area (backbone atoms only — not comparable to full-atom values): 11724 Å² total; per-residue (Å²): 113,46,80,47,79,39,53,57,90,56,40,90,39,81,39,51,7,62,36,42,56,36,63,52,35,29,65,67,37,74,54,86,47,48,74,43,71,46,64,59,78,60,45,26,37,34,36,25,20,21,21,38,66,93,65,70,40,49,51,20,54,90,80,81,64,50,53,41,43,43,63,82,67,54,73,59,68,39,93,77,38,50,47,71,75,22,32,34,46,31,41,40,36,65,29,58,78,71,29,36,77,35,70,68,39,48,49,51,52,45,38,58,51,37,59,59,47,45,60,56,31,54,57,54,53,70,53,61,78,88,72,53,92,73,85,85,89,83,82,91,76,89,60,93,91,53,88,86,86,82,88,86,85,86,75,52,77,73,59,64,72,46,56,31,35,31,54,29,72,34,35,46,42,44,49,78,33,43,54,40,65,84,56,73,65,58,90,79,89,73,52,77,45,20,52,71,34,24,30,70,31,63,59,90